Protein AF-A0A836TEF2-F1 (afdb_monomer_lite)

Foldseek 3Di:
DAQLVLLVCLVVLHWDADPAQDVVVVSPGGQWTWDDDPQWIFIDGVNHTQWIAGNVQRKIKGFLQPPLDPVSQVSVQSNVCVQDVQWGWDWDQDPVVRDIFIWIQRNPVRWIKGFRMFMAGSVRDTPDGRIDIDDPPPDPDVPDWDDPPQWIWGQGPVAIWIAGPNWIKGFDDDPPDPPPVVPCVVPPPPPPGIDTPDD

Sequence (199 aa):
MRWYEVVNKFVEGKPAKGGGKCKYHYYSHYRDVVEIHENTVSYLFHEYTIAKYNKADKTLYISHCGYPTQTTRYRLDAIINQFFKDYRISRVYDNIRWKWLMVLEDNKNKKHYAFNWVKFDEHGKIIDGELFELIWIKYLGHGKNTDFGDYKVIKTQEGTFVIKNGKIYKVLCKKHYSTGIYYLAKEIKDSNIIKEINN

Secondary structure (DSSP, 8-state):
--HHHHHHHHHHT--EEEEEE-GGGTT-SEEEEEEEETTEEEEEETTEEEEEEETTTTEEEEE-TT---HHHHHHHHHHHHHH-TTEEEEEEEETTTTEEEEEEEETTTTEEEEEEEEEE-TTS-EEEEEEEE----TT--S---EE-SS-EEEEETTEEEEEETTEEEEE------TTTHHHHTT-TT-TTTEEE---

pLDDT: mean 78.6, std 21.21, range [31.14, 98.62]

Radius of gyration: 21.96 Å; chains: 1; bounding box: 63×37×36 Å

Structure (mmCIF, N/CA/C/O backbone):
data_AF-A0A836TEF2-F1
#
_entry.id   AF-A0A836TEF2-F1
#
loop_
_atom_site.group_PDB
_atom_site.id
_atom_site.type_symbol
_atom_site.label_atom_id
_atom_site.label_alt_id
_atom_site.label_comp_id
_atom_site.label_asym_id
_atom_site.label_entity_id
_atom_site.label_seq_id
_atom_site.pdbx_PDB_ins_code
_atom_site.Cartn_x
_atom_site.Cartn_y
_atom_site.Cartn_z
_atom_site.occupancy
_atom_site.B_iso_or_equiv
_atom_site.auth_seq_id
_atom_site.auth_comp_id
_atom_site.auth_asym_id
_atom_site.auth_atom_id
_atom_site.pdbx_PDB_model_num
ATOM 1 N N . MET A 1 1 ? -22.038 -0.235 -8.028 1.00 90.31 1 MET A N 1
ATOM 2 C CA . MET A 1 1 ? -21.114 0.515 -7.156 1.00 90.31 1 MET A CA 1
ATOM 3 C C . MET A 1 1 ? -19.840 0.855 -7.925 1.00 90.31 1 MET A C 1
ATOM 5 O O . MET A 1 1 ? -19.292 -0.006 -8.619 1.00 90.31 1 MET A O 1
ATOM 9 N N . ARG A 1 2 ? -19.401 2.111 -7.864 1.00 94.75 2 ARG A N 1
ATOM 10 C CA . ARG A 1 2 ? -18.110 2.585 -8.379 1.00 94.75 2 ARG A CA 1
ATOM 11 C C . ARG A 1 2 ? -16.986 2.082 -7.466 1.00 94.75 2 ARG A C 1
ATOM 13 O O . ARG A 1 2 ? -17.207 1.813 -6.293 1.00 94.75 2 ARG A O 1
ATOM 20 N N . TRP A 1 3 ? -15.776 1.934 -7.999 1.00 93.75 3 TRP A N 1
ATOM 21 C CA . TRP A 1 3 ? -14.675 1.283 -7.272 1.00 93.75 3 TRP A CA 1
ATOM 22 C C . TRP A 1 3 ? -14.278 2.007 -5.971 1.00 93.75 3 TRP A C 1
ATOM 24 O O . TRP A 1 3 ? -13.921 1.355 -4.997 1.00 93.75 3 TRP A O 1
ATOM 34 N N . TYR A 1 4 ? -14.384 3.339 -5.920 1.00 94.50 4 TYR A N 1
ATOM 35 C CA . TYR A 1 4 ? -14.052 4.115 -4.719 1.00 94.50 4 TYR A CA 1
ATOM 36 C C . TYR A 1 4 ? -15.084 3.930 -3.594 1.00 94.50 4 TYR A C 1
ATOM 38 O O . TYR A 1 4 ? -14.741 3.985 -2.422 1.00 94.50 4 TYR A O 1
ATOM 46 N N . GLU A 1 5 ? -16.344 3.641 -3.926 1.00 96.94 5 GLU A N 1
ATOM 47 C CA . GLU A 1 5 ? -17.364 3.315 -2.923 1.00 96.94 5 GLU A CA 1
ATOM 48 C C . GLU A 1 5 ? -17.081 1.937 -2.298 1.00 96.94 5 GLU A C 1
ATOM 50 O O . GLU A 1 5 ? -17.333 1.729 -1.114 1.00 96.94 5 GLU A O 1
ATOM 55 N N . VAL A 1 6 ? -16.494 1.010 -3.069 1.00 97.19 6 VAL A N 1
ATOM 56 C CA . VAL A 1 6 ? -16.025 -0.291 -2.560 1.00 97.19 6 VAL A CA 1
ATOM 57 C C . VAL A 1 6 ? -14.874 -0.100 -1.565 1.00 97.19 6 VAL A C 1
ATOM 59 O O . VAL A 1 6 ? -14.822 -0.803 -0.561 1.00 97.19 6 VAL A O 1
ATOM 62 N N . VAL A 1 7 ? -13.990 0.882 -1.790 1.00 97.25 7 VAL A N 1
ATOM 63 C CA . VAL A 1 7 ? -12.929 1.244 -0.826 1.00 97.25 7 VAL A CA 1
ATOM 64 C C . VAL A 1 7 ? -13.535 1.713 0.498 1.00 97.25 7 VAL A C 1
ATOM 66 O O . VAL A 1 7 ? -13.113 1.246 1.550 1.00 97.25 7 VAL A O 1
ATOM 69 N N . ASN A 1 8 ? -14.583 2.541 0.471 1.00 97.19 8 ASN A N 1
ATOM 70 C CA . ASN A 1 8 ? -15.274 2.941 1.703 1.00 97.19 8 ASN A CA 1
ATOM 71 C C . ASN A 1 8 ? -15.855 1.724 2.440 1.00 97.19 8 ASN A C 1
ATOM 73 O O . ASN A 1 8 ? -15.738 1.620 3.658 1.00 97.19 8 ASN A O 1
ATOM 77 N N . LYS A 1 9 ? -16.426 0.757 1.708 1.00 97.88 9 LYS A N 1
ATOM 78 C CA . LYS A 1 9 ? -16.953 -0.480 2.305 1.00 97.88 9 LYS A CA 1
ATOM 79 C C . LYS A 1 9 ? -15.870 -1.371 2.907 1.00 97.88 9 LYS A C 1
ATOM 81 O O . LYS A 1 9 ? -16.124 -1.989 3.936 1.00 97.88 9 LYS A O 1
ATOM 86 N N . PHE A 1 10 ? -14.668 -1.383 2.335 1.00 98.19 10 PHE A N 1
ATOM 87 C CA . PHE A 1 10 ? -13.505 -2.035 2.938 1.00 98.19 10 PHE A CA 1
ATOM 88 C C . PHE A 1 10 ? -13.158 -1.428 4.301 1.00 98.19 10 PHE A C 1
ATOM 90 O O . PHE A 1 10 ? -13.011 -2.165 5.271 1.00 98.19 10 PHE A O 1
ATOM 97 N N . VAL A 1 11 ? -13.123 -0.097 4.406 1.00 95.31 11 VAL A N 1
ATOM 98 C CA . VAL A 1 11 ? -12.845 0.602 5.675 1.00 95.31 11 VAL A CA 1
ATOM 99 C C . VAL A 1 11 ? -13.958 0.374 6.699 1.00 95.31 11 VAL A C 1
ATOM 101 O O . VAL A 1 11 ? -13.688 0.082 7.858 1.00 95.31 11 VAL A O 1
ATOM 104 N N . GLU A 1 12 ? -15.222 0.430 6.267 1.00 95.94 12 GLU A N 1
ATOM 105 C CA . GLU A 1 12 ? -16.379 0.094 7.111 1.00 95.94 12 GLU A CA 1
ATOM 106 C C . GLU A 1 12 ? -16.394 -1.389 7.533 1.00 95.94 12 GLU A C 1
ATOM 108 O O . GLU A 1 12 ? -17.167 -1.777 8.411 1.00 95.94 12 GLU A O 1
ATOM 113 N N . GLY A 1 13 ? -15.590 -2.238 6.885 1.00 96.69 13 GLY A N 1
ATOM 114 C CA . GLY A 1 13 ? -15.617 -3.681 7.056 1.00 96.69 13 GLY A CA 1
ATOM 115 C C . GLY A 1 13 ? -16.977 -4.275 6.713 1.00 96.69 13 GLY A C 1
ATOM 116 O O . GLY A 1 13 ? -17.527 -5.018 7.525 1.00 96.69 13 GLY A O 1
ATOM 117 N N . LYS A 1 14 ? -17.517 -3.921 5.538 1.00 97.25 14 LYS A N 1
ATOM 118 C CA . LYS A 1 14 ? -18.775 -4.433 4.974 1.00 97.25 14 LYS A CA 1
ATOM 119 C C . LYS A 1 14 ? -18.536 -5.094 3.614 1.00 97.25 14 LYS A C 1
ATOM 121 O O . LYS A 1 14 ? -17.749 -4.573 2.824 1.00 97.25 14 LYS A O 1
ATOM 126 N N . PRO A 1 15 ? -19.244 -6.193 3.299 1.00 97.44 15 PRO A N 1
ATOM 127 C CA . PRO A 1 15 ? -19.098 -6.850 2.010 1.00 97.44 15 PRO A CA 1
ATOM 128 C C . PRO A 1 15 ? -19.589 -5.931 0.889 1.00 97.44 15 PRO A C 1
ATOM 130 O O . PRO A 1 15 ? -20.585 -5.216 1.036 1.00 97.44 15 PRO A O 1
ATOM 133 N N . ALA A 1 16 ? -18.893 -5.942 -0.244 1.00 97.81 16 ALA A N 1
ATOM 134 C CA . ALA A 1 16 ? -19.224 -5.091 -1.381 1.00 97.81 16 ALA A CA 1
ATOM 135 C C . ALA A 1 16 ? -18.710 -5.675 -2.698 1.00 97.81 16 ALA A C 1
ATOM 137 O O . ALA A 1 16 ? -17.733 -6.416 -2.728 1.00 97.81 16 ALA A O 1
ATOM 138 N N . LYS A 1 17 ? -19.366 -5.310 -3.803 1.00 97.31 17 LYS A N 1
ATOM 139 C CA . LYS A 1 17 ? -18.945 -5.635 -5.172 1.00 97.31 17 LYS A CA 1
ATOM 140 C C . LYS A 1 17 ? -19.099 -4.395 -6.048 1.00 97.31 17 LYS A C 1
ATOM 142 O O . LYS A 1 17 ? -20.128 -3.717 -5.998 1.00 97.31 17 LYS A O 1
ATOM 147 N N . GLY A 1 18 ? -18.100 -4.085 -6.866 1.00 94.44 18 GLY A N 1
ATOM 148 C CA . GLY A 1 18 ? -18.101 -2.887 -7.701 1.00 94.44 18 GLY A CA 1
ATOM 149 C C . GLY A 1 18 ? -17.064 -2.908 -8.816 1.00 94.44 18 GLY A C 1
ATOM 150 O O . GLY A 1 18 ? -16.601 -3.964 -9.240 1.00 94.44 18 GLY A O 1
ATOM 151 N N . GLY A 1 19 ? -16.805 -1.729 -9.390 1.00 88.06 19 GLY A N 1
ATOM 152 C CA . GLY A 1 19 ? -15.901 -1.582 -10.542 1.00 88.06 19 GLY A CA 1
ATOM 153 C C . GLY A 1 19 ? -16.453 -2.124 -11.866 1.00 88.06 19 GLY A C 1
ATOM 154 O O . GLY A 1 19 ? -15.772 -2.085 -12.891 1.00 88.06 19 GLY A O 1
ATOM 155 N N . GLY A 1 20 ? -17.701 -2.604 -11.847 1.00 91.12 20 GLY A N 1
ATOM 156 C CA . GLY A 1 20 ? -18.326 -3.343 -12.938 1.00 91.12 20 GLY A CA 1
ATOM 157 C C . GLY A 1 20 ? -17.815 -4.782 -13.035 1.00 91.12 20 GLY A C 1
ATOM 158 O O . GLY A 1 20 ? -16.810 -5.156 -12.432 1.00 91.12 20 GLY A O 1
ATOM 159 N N . LYS A 1 21 ? -18.510 -5.602 -13.822 1.00 91.25 21 LYS A N 1
ATOM 160 C CA . LYS A 1 21 ? -18.021 -6.936 -14.178 1.00 91.25 21 LYS A CA 1
ATOM 161 C C . LYS A 1 21 ? -16.819 -6.831 -15.125 1.00 91.25 21 LYS A C 1
ATOM 163 O O . LYS A 1 21 ? -16.724 -5.899 -15.938 1.00 91.25 21 LYS A O 1
ATOM 168 N N . CYS A 1 22 ? -15.863 -7.745 -14.992 1.00 88.81 22 CYS A N 1
ATOM 169 C CA . CYS A 1 22 ? -14.684 -7.773 -15.848 1.00 88.81 22 CYS A CA 1
ATOM 170 C C . CYS A 1 22 ? -15.062 -8.228 -17.262 1.00 88.81 22 CYS A C 1
ATOM 172 O O . CYS A 1 22 ? -15.471 -9.366 -17.458 1.00 88.81 22 CYS A O 1
ATOM 174 N N . LYS A 1 23 ? -14.879 -7.355 -18.260 1.00 86.44 23 LYS A N 1
ATOM 175 C CA . LYS A 1 23 ? -15.141 -7.701 -19.666 1.00 86.44 23 LYS A CA 1
ATOM 176 C C . LYS A 1 23 ? -14.141 -8.732 -20.205 1.00 86.44 23 LYS A C 1
ATOM 178 O O . LYS A 1 23 ? -14.518 -9.587 -20.989 1.00 86.44 23 LYS A O 1
ATOM 183 N N . TYR A 1 24 ? -12.889 -8.664 -19.749 1.00 86.12 24 TYR A N 1
ATOM 184 C CA . TYR A 1 24 ? -11.799 -9.529 -20.211 1.00 86.12 24 TYR A CA 1
ATOM 185 C C . TYR A 1 24 ? -11.905 -10.977 -19.720 1.00 86.12 24 TYR A C 1
ATOM 187 O O . TYR A 1 24 ? -11.277 -11.857 -20.291 1.00 86.12 24 TYR A O 1
ATOM 195 N N . HIS A 1 25 ? -12.724 -11.233 -18.698 1.00 84.38 25 HIS A N 1
ATOM 196 C CA . HIS A 1 25 ? -12.962 -12.570 -18.153 1.00 84.38 25 HIS A CA 1
ATOM 197 C C . HIS A 1 25 ? -14.422 -12.987 -18.349 1.00 84.38 25 HIS A C 1
ATOM 199 O O . HIS A 1 25 ? -15.051 -13.516 -17.441 1.00 84.38 25 HIS A O 1
ATOM 205 N N . TYR A 1 26 ? -15.002 -12.671 -19.512 1.00 88.69 26 TYR A N 1
ATOM 206 C CA . TYR A 1 26 ? -16.372 -13.062 -19.874 1.00 88.69 26 TYR A CA 1
ATOM 207 C C . TYR A 1 26 ? -17.429 -12.695 -18.822 1.00 88.69 26 TYR A C 1
ATOM 209 O O . TYR A 1 26 ? -18.415 -13.403 -18.637 1.00 88.69 26 TYR A O 1
ATOM 217 N N . TYR A 1 27 ? -17.236 -11.576 -18.117 1.00 88.44 27 TYR A N 1
ATOM 218 C CA . TYR A 1 27 ? -18.141 -11.109 -17.067 1.00 88.44 27 TYR A CA 1
ATOM 219 C C . TYR A 1 27 ? -18.319 -12.099 -15.894 1.00 88.44 27 TYR A C 1
ATOM 221 O O . TYR A 1 27 ? -19.318 -12.005 -15.170 1.00 88.44 27 TYR A O 1
ATOM 229 N N . SER A 1 28 ? -17.352 -13.001 -15.675 1.00 90.00 28 SER A N 1
ATOM 230 C CA . SER A 1 28 ? -17.384 -14.021 -14.616 1.00 90.00 28 SER A CA 1
ATOM 231 C C . SER A 1 28 ? -17.330 -13.421 -13.209 1.00 90.00 28 SER A C 1
ATOM 233 O O . SER A 1 28 ? -18.035 -13.882 -12.316 1.00 90.00 28 SER A O 1
ATOM 235 N N . HIS A 1 29 ? -16.573 -12.335 -13.027 1.00 89.06 29 HIS A N 1
ATOM 236 C CA . HIS A 1 29 ? -16.383 -11.691 -11.727 1.00 89.06 29 HIS A CA 1
ATOM 237 C C . HIS A 1 29 ? -16.522 -10.166 -11.764 1.00 89.06 29 HIS A C 1
ATOM 239 O O . HIS A 1 29 ? -16.426 -9.512 -12.810 1.00 89.06 29 HIS A O 1
ATOM 245 N N . TYR A 1 30 ? -16.731 -9.583 -10.582 1.00 93.62 30 TYR A N 1
ATOM 246 C CA . TYR A 1 30 ? -16.602 -8.143 -10.356 1.00 93.62 30 TYR A CA 1
ATOM 247 C C . TYR A 1 30 ? -15.130 -7.763 -10.231 1.00 93.62 30 TYR A C 1
ATOM 249 O O . TYR A 1 30 ? -14.335 -8.532 -9.702 1.00 93.62 30 TYR A O 1
ATOM 257 N N . ARG A 1 31 ? -14.759 -6.578 -10.725 1.00 94.62 31 ARG A N 1
ATOM 258 C CA . ARG A 1 31 ? -13.360 -6.129 -10.659 1.00 94.62 31 ARG A CA 1
ATOM 259 C C . ARG A 1 31 ? -12.919 -5.834 -9.240 1.00 94.62 31 ARG A C 1
ATOM 261 O O . ARG A 1 31 ? -11.781 -6.120 -8.921 1.00 94.62 31 ARG A O 1
ATOM 268 N N . ASP A 1 32 ? -13.794 -5.249 -8.432 1.00 97.44 32 ASP A N 1
ATOM 269 C CA . ASP A 1 32 ? -13.486 -4.841 -7.066 1.00 97.44 32 ASP A CA 1
ATOM 270 C C . ASP A 1 32 ? -14.469 -5.550 -6.117 1.00 97.44 32 ASP A C 1
ATOM 272 O O . ASP A 1 32 ? -15.690 -5.450 -6.303 1.00 97.44 32 ASP A O 1
ATOM 276 N N . VAL A 1 33 ? -13.958 -6.281 -5.126 1.00 98.06 33 VAL A N 1
ATOM 277 C CA . VAL A 1 33 ? -14.755 -7.062 -4.163 1.00 98.06 33 VAL A CA 1
ATOM 278 C C . VAL A 1 33 ? -14.207 -6.865 -2.751 1.00 98.06 33 VAL A C 1
ATOM 280 O O . VAL A 1 33 ? -12.997 -6.815 -2.557 1.00 98.06 33 VAL A O 1
ATOM 283 N N . VAL A 1 34 ? -15.098 -6.761 -1.764 1.00 98.44 34 VAL A N 1
ATOM 284 C CA . VAL A 1 34 ? -14.755 -6.823 -0.339 1.00 98.44 34 VAL A CA 1
ATOM 285 C C . VAL A 1 34 ? -15.349 -8.082 0.264 1.00 98.44 34 VAL A C 1
ATOM 287 O O . VAL A 1 34 ? -16.566 -8.280 0.207 1.00 98.44 34 VAL A O 1
ATOM 290 N N . GLU A 1 35 ? -14.486 -8.890 0.866 1.00 98.06 35 GLU A N 1
ATOM 291 C CA . GLU A 1 35 ? -14.827 -10.122 1.577 1.00 98.06 35 GLU A CA 1
ATOM 292 C C . GLU A 1 35 ? -14.443 -9.991 3.049 1.00 98.06 35 GLU A C 1
ATOM 294 O O . GLU A 1 35 ? -13.509 -9.266 3.400 1.00 98.06 35 GLU A O 1
ATOM 299 N N . ILE A 1 36 ? -15.184 -10.669 3.921 1.00 97.88 36 ILE A N 1
ATOM 300 C CA . ILE A 1 36 ? -14.959 -10.632 5.365 1.00 97.88 36 ILE A CA 1
ATOM 301 C C . ILE A 1 36 ? -14.895 -12.063 5.865 1.00 97.88 36 ILE A C 1
ATOM 303 O O . ILE A 1 36 ? -15.839 -12.830 5.682 1.00 97.88 36 ILE A O 1
ATOM 307 N N . HIS A 1 37 ? -13.795 -12.383 6.532 1.00 96.06 37 HIS A N 1
ATOM 308 C CA . HIS A 1 37 ? -13.584 -13.650 7.210 1.00 96.06 37 HIS A CA 1
ATOM 309 C C . HIS A 1 37 ? -13.168 -13.344 8.641 1.00 96.06 37 HIS A C 1
ATOM 311 O O . HIS A 1 37 ? -12.051 -12.880 8.877 1.00 96.06 37 HIS A O 1
ATOM 317 N N . GLU A 1 38 ? -14.089 -13.562 9.580 1.00 94.62 38 GLU A N 1
ATOM 318 C CA . GLU A 1 38 ? -13.893 -13.263 11.001 1.00 94.62 38 GLU A CA 1
ATOM 319 C C . GLU A 1 38 ? -13.423 -11.809 11.212 1.00 94.62 38 GLU A C 1
ATOM 321 O O . GLU A 1 38 ? -14.148 -10.859 10.909 1.00 94.62 38 GLU A O 1
ATOM 326 N N . ASN A 1 39 ? -12.188 -11.629 11.688 1.00 95.38 39 ASN A N 1
ATOM 327 C CA . ASN A 1 39 ? -11.577 -10.331 11.949 1.00 95.38 39 ASN A CA 1
ATOM 328 C C . ASN A 1 39 ? -10.887 -9.720 10.724 1.00 95.38 39 ASN A C 1
ATOM 330 O O . ASN A 1 39 ? -10.436 -8.581 10.795 1.00 95.38 39 ASN A O 1
ATOM 334 N N . THR A 1 40 ? -10.799 -10.434 9.603 1.00 98.06 40 THR A N 1
ATOM 335 C CA . THR A 1 40 ? -10.081 -9.976 8.410 1.00 98.06 40 THR A CA 1
ATOM 336 C C . THR A 1 40 ? -11.047 -9.473 7.348 1.00 98.06 40 THR A C 1
ATOM 338 O O . THR A 1 40 ? -11.890 -10.214 6.847 1.00 98.06 40 THR A O 1
ATOM 341 N N . VAL A 1 41 ? -10.877 -8.216 6.947 1.00 98.56 41 VAL A N 1
ATOM 342 C CA . VAL A 1 41 ? -11.523 -7.629 5.770 1.00 98.56 41 VAL A CA 1
ATOM 343 C C . VAL A 1 41 ? -10.521 -7.658 4.624 1.00 98.56 41 VAL A C 1
ATOM 345 O O . VAL A 1 41 ? -9.414 -7.149 4.771 1.00 98.56 41 VAL A O 1
ATOM 348 N N . SER A 1 42 ? -10.886 -8.238 3.486 1.00 98.62 42 SER A N 1
ATOM 349 C CA . SER A 1 42 ? -10.025 -8.330 2.301 1.00 98.62 42 SER A CA 1
ATOM 350 C C . SER A 1 42 ? -10.603 -7.510 1.154 1.00 98.62 42 SER A C 1
ATOM 352 O O . SER A 1 42 ? -11.795 -7.600 0.876 1.00 98.62 42 SER A O 1
ATOM 354 N N . TYR A 1 43 ? -9.761 -6.733 0.473 1.00 98.50 43 TYR A N 1
ATOM 355 C CA . TYR A 1 43 ? -10.086 -6.079 -0.795 1.00 98.50 43 TYR A CA 1
ATOM 356 C C . TYR A 1 43 ? -9.441 -6.856 -1.939 1.00 98.50 43 TYR A C 1
ATOM 358 O O . TYR A 1 43 ? -8.211 -6.919 -2.044 1.00 98.50 43 TYR A O 1
ATOM 366 N N . LEU A 1 44 ? -10.269 -7.410 -2.817 1.00 97.81 44 LEU A N 1
ATOM 367 C CA . LEU A 1 44 ? -9.844 -8.154 -3.991 1.00 97.81 44 LEU A CA 1
ATOM 368 C C . LEU A 1 44 ? -10.014 -7.284 -5.238 1.00 97.81 44 LEU A C 1
ATOM 370 O O . LEU A 1 44 ? -11.092 -6.740 -5.491 1.00 97.81 44 LEU A O 1
ATOM 374 N N . PHE A 1 45 ? -8.953 -7.182 -6.036 1.00 96.19 45 PHE A N 1
ATOM 375 C CA . PHE A 1 45 ? -8.970 -6.598 -7.369 1.00 96.19 45 PHE A CA 1
ATOM 376 C C . PHE A 1 45 ? -8.721 -7.699 -8.404 1.00 96.19 45 PHE A C 1
ATOM 378 O O . PHE A 1 45 ? -7.656 -8.307 -8.414 1.00 96.19 45 PHE A O 1
ATOM 385 N N . HIS A 1 46 ? -9.706 -7.966 -9.263 1.00 93.75 46 HIS A N 1
ATOM 386 C CA 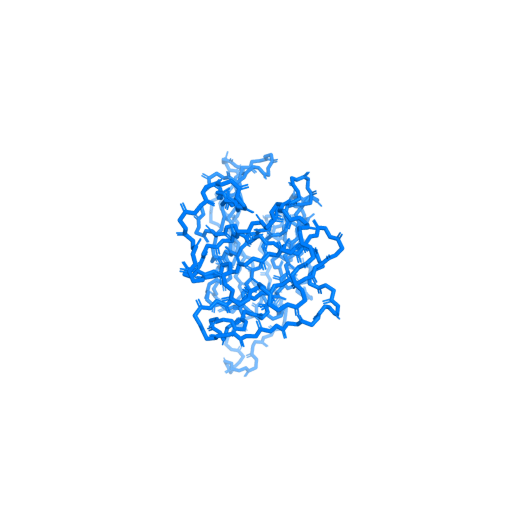. HIS A 1 46 ? -9.717 -9.121 -10.172 1.00 93.75 46 HIS A CA 1
ATOM 387 C C . HIS A 1 46 ? -9.435 -10.442 -9.449 1.00 93.75 46 HIS A C 1
ATOM 389 O O . HIS A 1 46 ? -8.577 -11.202 -9.873 1.00 93.75 46 HIS A O 1
ATOM 395 N N . GLU A 1 47 ? -10.134 -10.684 -8.336 1.00 93.38 47 GLU A N 1
ATOM 396 C CA . GLU A 1 47 ? -9.983 -11.897 -7.509 1.00 93.38 47 GLU A CA 1
ATOM 397 C C . GLU A 1 47 ? -8.615 -12.017 -6.797 1.00 93.38 47 GLU A C 1
ATOM 399 O O . GLU A 1 47 ? -8.414 -12.936 -6.009 1.00 93.38 47 GLU A O 1
ATOM 404 N N . TYR A 1 48 ? -7.703 -11.052 -6.974 1.00 95.38 48 TYR A N 1
ATOM 405 C CA . TYR A 1 48 ? -6.433 -10.980 -6.248 1.00 95.38 48 TYR A CA 1
ATOM 406 C C . TYR A 1 48 ? -6.523 -10.036 -5.053 1.00 95.38 48 TYR A C 1
ATOM 408 O O . TYR A 1 48 ? -6.897 -8.871 -5.192 1.00 95.38 48 TYR A O 1
ATOM 416 N N . THR A 1 49 ? -6.124 -10.504 -3.874 1.00 97.38 49 THR A N 1
ATOM 417 C CA . THR A 1 49 ? -6.164 -9.692 -2.655 1.00 97.38 49 THR A CA 1
ATOM 418 C C . THR A 1 49 ? -5.058 -8.644 -2.627 1.00 97.38 49 THR A C 1
ATOM 420 O O . THR A 1 49 ? -3.907 -8.957 -2.329 1.00 97.38 49 THR A O 1
ATOM 423 N N . ILE A 1 50 ? -5.424 -7.385 -2.861 1.00 98.12 50 ILE A N 1
ATOM 424 C CA . ILE A 1 50 ? -4.487 -6.252 -2.860 1.00 98.12 50 ILE A CA 1
ATOM 425 C C . ILE A 1 50 ? -4.433 -5.517 -1.518 1.00 98.12 50 ILE A C 1
ATOM 427 O O . ILE A 1 50 ? -3.503 -4.751 -1.280 1.00 98.12 50 ILE A O 1
ATOM 431 N N . ALA A 1 51 ? -5.407 -5.739 -0.631 1.00 98.50 51 ALA A N 1
ATOM 432 C CA . ALA A 1 51 ? -5.355 -5.241 0.738 1.00 98.50 51 ALA A CA 1
ATOM 433 C C . ALA A 1 51 ? -6.061 -6.184 1.716 1.00 98.50 51 ALA A C 1
ATOM 435 O O . ALA A 1 51 ? -7.078 -6.790 1.375 1.00 98.50 51 ALA A O 1
ATOM 436 N N . LYS A 1 52 ? -5.540 -6.279 2.940 1.00 98.50 52 LYS A N 1
ATOM 437 C CA . LYS A 1 52 ? -6.187 -6.964 4.067 1.00 98.50 52 LYS A CA 1
ATOM 438 C C . LYS A 1 52 ? -6.089 -6.092 5.306 1.00 98.50 52 LYS A C 1
ATOM 440 O O . LYS A 1 52 ? -5.000 -5.634 5.632 1.00 98.50 52 LYS A O 1
ATOM 445 N N . TYR A 1 53 ? -7.200 -5.895 5.998 1.00 98.50 53 TYR A N 1
ATOM 446 C CA . TYR A 1 53 ? -7.228 -5.239 7.297 1.00 98.50 53 TYR A CA 1
ATOM 447 C C . TYR A 1 53 ? -7.700 -6.234 8.352 1.00 98.50 53 TYR A C 1
ATOM 449 O O . TYR A 1 53 ? -8.817 -6.748 8.262 1.00 98.50 53 TYR A O 1
ATOM 457 N N . ASN A 1 54 ? -6.845 -6.522 9.328 1.00 98.12 54 ASN A N 1
ATOM 458 C CA . ASN A 1 54 ? -7.205 -7.348 10.470 1.00 98.12 54 ASN A CA 1
ATOM 459 C C . ASN A 1 54 ? -7.670 -6.433 11.608 1.00 98.12 54 ASN A C 1
ATOM 461 O O . ASN A 1 54 ? -6.917 -5.611 12.115 1.00 98.12 54 ASN A O 1
ATOM 465 N N . LYS A 1 55 ? -8.935 -6.571 12.001 1.00 95.75 55 LYS A N 1
ATOM 466 C CA . LYS A 1 55 ? -9.576 -5.754 13.036 1.00 95.75 55 LYS A CA 1
ATOM 467 C C . LYS A 1 55 ? -9.078 -6.074 14.447 1.00 95.75 55 LYS A C 1
ATOM 469 O O . LYS A 1 55 ? -9.171 -5.208 15.309 1.00 95.75 55 LYS A O 1
ATOM 474 N N . ALA A 1 56 ? -8.581 -7.289 14.691 1.00 95.88 56 ALA A N 1
ATOM 475 C CA . ALA A 1 56 ? -8.148 -7.725 16.018 1.00 95.88 56 ALA A CA 1
ATOM 476 C C . ALA A 1 56 ? -6.791 -7.124 16.402 1.00 95.88 56 ALA A C 1
ATOM 478 O O . ALA A 1 56 ? -6.649 -6.585 17.494 1.00 95.88 56 ALA A O 1
ATOM 479 N N . ASP A 1 57 ? -5.816 -7.181 15.491 1.00 96.00 57 ASP A N 1
ATOM 480 C CA . ASP A 1 57 ? -4.478 -6.604 15.691 1.00 96.00 57 ASP A CA 1
ATOM 481 C C . ASP A 1 57 ? -4.319 -5.210 15.053 1.00 96.00 57 ASP A C 1
ATOM 483 O O . ASP A 1 57 ? -3.265 -4.590 15.167 1.00 96.00 57 ASP A O 1
ATOM 487 N N . LYS A 1 58 ? -5.377 -4.720 14.389 1.00 97.44 58 LYS A N 1
ATOM 488 C CA . LYS A 1 58 ? -5.449 -3.434 13.682 1.00 97.44 58 LYS A CA 1
ATOM 489 C C . LYS A 1 58 ? -4.340 -3.234 12.649 1.00 97.44 58 LYS A C 1
ATOM 491 O O . LYS A 1 58 ? -3.925 -2.104 12.391 1.00 97.44 58 LYS A O 1
ATOM 496 N N . THR A 1 59 ? -3.882 -4.310 12.017 1.00 98.31 59 THR A N 1
ATOM 497 C CA . THR A 1 59 ? -2.843 -4.229 10.989 1.00 98.31 59 THR A CA 1
ATOM 498 C C . THR A 1 59 ? -3.422 -4.129 9.582 1.00 98.31 59 THR A C 1
ATOM 500 O O . THR A 1 59 ? -4.412 -4.784 9.241 1.00 98.31 59 THR A O 1
ATOM 503 N N . LEU A 1 60 ? -2.778 -3.318 8.737 1.00 98.56 60 LEU A N 1
ATOM 504 C CA . LEU A 1 60 ? -3.107 -3.181 7.317 1.00 98.56 60 LEU A CA 1
ATOM 505 C C . LEU A 1 60 ? -1.990 -3.784 6.469 1.00 98.56 60 LEU A C 1
ATOM 507 O O . LEU A 1 60 ? -0.854 -3.330 6.506 1.00 98.56 60 LEU A O 1
ATOM 511 N N . TYR A 1 61 ? -2.330 -4.765 5.648 1.00 98.38 61 TYR A N 1
ATOM 512 C CA . TYR A 1 61 ? -1.482 -5.287 4.586 1.00 98.38 61 TYR A CA 1
ATOM 513 C C . TYR A 1 61 ? -1.929 -4.709 3.246 1.00 98.38 61 TYR A C 1
ATOM 515 O O . TYR A 1 61 ? -3.127 -4.704 2.954 1.00 98.38 61 TYR A O 1
ATOM 523 N N . ILE A 1 62 ? -0.981 -4.297 2.406 1.00 98.31 62 ILE A N 1
ATOM 524 C CA . ILE A 1 62 ? -1.228 -3.961 1.000 1.00 98.31 62 ILE A CA 1
ATOM 525 C C . ILE A 1 62 ? -0.229 -4.669 0.084 1.00 98.31 62 ILE A C 1
ATOM 527 O O . ILE A 1 62 ? 0.934 -4.854 0.434 1.00 98.31 62 ILE A O 1
ATOM 531 N N . SER A 1 63 ? -0.667 -5.028 -1.119 1.00 97.62 63 SER A N 1
ATOM 532 C CA . SER A 1 63 ? 0.172 -5.596 -2.173 1.00 97.62 63 SER A CA 1
ATOM 533 C C . SER A 1 63 ? -0.364 -5.220 -3.544 1.00 97.62 63 SER A C 1
ATOM 535 O O . SER A 1 63 ? -1.568 -5.075 -3.734 1.00 97.62 63 SER A O 1
ATOM 537 N N . HIS A 1 64 ? 0.521 -5.096 -4.529 1.00 93.56 64 HIS A N 1
ATOM 538 C CA . HIS A 1 64 ? 0.093 -4.988 -5.922 1.00 93.56 64 HIS A CA 1
ATOM 539 C C . HIS A 1 64 ? 0.041 -6.346 -6.643 1.00 93.56 64 HIS A C 1
ATOM 541 O O . HIS A 1 64 ? -0.261 -6.364 -7.833 1.00 93.56 64 HIS A O 1
ATOM 547 N N . CYS A 1 65 ? 0.359 -7.462 -5.971 1.00 91.25 65 CYS A N 1
ATOM 548 C CA . CYS A 1 65 ? 0.283 -8.839 -6.490 1.00 91.25 65 CYS A CA 1
ATOM 549 C C . CYS A 1 65 ? 0.946 -9.042 -7.868 1.00 91.25 65 CYS A C 1
ATOM 551 O O . CYS A 1 65 ? 0.415 -9.746 -8.718 1.00 91.25 65 CYS A O 1
ATOM 553 N N . GLY A 1 66 ? 2.071 -8.370 -8.134 1.00 85.94 66 GLY A N 1
ATOM 554 C CA . GLY A 1 66 ? 2.736 -8.421 -9.447 1.00 85.94 66 GLY A CA 1
ATOM 555 C C . GLY A 1 66 ? 2.112 -7.540 -10.542 1.00 85.94 66 GLY A C 1
ATOM 556 O O . GLY A 1 66 ? 2.643 -7.483 -11.646 1.00 85.94 66 GLY A O 1
ATOM 557 N N . TYR A 1 67 ? 1.056 -6.780 -10.238 1.00 88.56 67 TYR A N 1
ATOM 558 C CA . TYR A 1 67 ? 0.369 -5.876 -11.165 1.00 88.56 67 TYR A CA 1
ATOM 559 C C . TYR A 1 67 ? 0.621 -4.392 -10.844 1.00 88.56 67 TYR A C 1
ATOM 561 O O . TYR A 1 67 ? -0.271 -3.715 -10.316 1.00 88.56 67 TYR A O 1
ATOM 569 N N . PRO A 1 68 ? 1.788 -3.817 -11.205 1.00 89.81 68 PRO A N 1
ATOM 570 C CA . PRO A 1 68 ? 2.068 -2.394 -11.039 1.00 89.81 68 PRO A CA 1
ATOM 571 C C . PRO A 1 68 ? 1.350 -1.553 -12.113 1.00 89.81 68 PRO A C 1
ATOM 573 O O . PRO A 1 68 ? 1.957 -0.826 -12.901 1.00 89.81 68 PRO A O 1
ATOM 576 N N . THR A 1 69 ? 0.027 -1.675 -12.195 1.00 93.69 69 THR A N 1
ATOM 577 C CA . THR A 1 69 ? -0.802 -0.940 -13.155 1.00 93.69 69 THR A CA 1
ATOM 578 C C . THR A 1 69 ? -1.284 0.376 -12.561 1.00 93.69 69 THR A C 1
ATOM 580 O O . THR A 1 69 ? -1.373 0.542 -11.343 1.00 93.69 69 THR A O 1
ATOM 583 N N . GLN A 1 70 ? -1.655 1.319 -13.429 1.00 94.25 70 GLN A N 1
ATOM 584 C CA . GLN A 1 70 ? -2.263 2.575 -12.996 1.00 94.25 70 GLN A CA 1
ATOM 585 C C . GLN A 1 70 ? -3.572 2.334 -12.216 1.00 94.25 70 GLN A C 1
ATOM 587 O O . GLN A 1 70 ? -3.854 3.033 -11.245 1.00 94.25 70 GLN A O 1
ATOM 592 N N . THR A 1 71 ? -4.345 1.315 -12.601 1.00 94.38 71 THR A N 1
ATOM 593 C CA . THR A 1 71 ? -5.600 0.943 -11.937 1.00 94.38 71 THR A CA 1
ATOM 594 C C . THR A 1 71 ? -5.350 0.412 -10.529 1.00 94.38 71 THR A C 1
ATOM 596 O O . THR A 1 71 ? -5.988 0.903 -9.599 1.00 94.38 71 THR A O 1
ATOM 599 N N . THR A 1 72 ? -4.389 -0.502 -10.350 1.00 95.94 72 THR A N 1
ATOM 600 C CA . THR A 1 72 ? -3.968 -0.999 -9.026 1.00 95.94 72 THR A CA 1
ATOM 601 C C . THR A 1 72 ? -3.486 0.150 -8.143 1.00 95.94 72 THR A C 1
ATOM 603 O O . THR A 1 72 ? -3.939 0.278 -7.008 1.00 95.94 72 THR A O 1
ATOM 606 N N . ARG A 1 73 ? -2.651 1.048 -8.694 1.00 96.75 73 ARG A N 1
ATOM 607 C CA . ARG A 1 73 ? -2.167 2.249 -7.998 1.00 96.75 73 ARG A CA 1
ATOM 608 C C . ARG A 1 73 ? -3.323 3.077 -7.438 1.00 96.75 73 ARG A C 1
ATOM 610 O O . ARG A 1 73 ? -3.298 3.403 -6.263 1.00 96.75 73 ARG A O 1
ATOM 617 N N . TYR A 1 74 ? -4.352 3.377 -8.241 1.00 96.06 74 TYR A N 1
ATOM 618 C CA . TYR A 1 74 ? -5.511 4.155 -7.775 1.00 96.06 74 TYR A CA 1
ATOM 619 C C . TYR A 1 74 ? -6.237 3.507 -6.585 1.00 96.06 74 TYR A C 1
ATOM 621 O O . TYR A 1 74 ? -6.652 4.233 -5.686 1.00 96.06 74 TYR A O 1
ATOM 629 N N . ARG A 1 75 ? -6.398 2.172 -6.562 1.00 97.12 75 ARG A N 1
ATOM 630 C CA . ARG A 1 75 ? -7.041 1.483 -5.426 1.00 97.12 75 ARG A CA 1
ATOM 631 C C . ARG A 1 75 ? -6.168 1.543 -4.184 1.00 97.12 75 ARG A C 1
ATOM 633 O O . ARG A 1 75 ? -6.658 1.935 -3.135 1.00 97.12 75 ARG A O 1
ATOM 640 N N . LEU A 1 76 ? -4.895 1.168 -4.313 1.00 97.81 76 LEU A N 1
ATOM 641 C CA . LEU A 1 76 ? -3.962 1.139 -3.188 1.00 97.81 76 LEU A CA 1
ATOM 642 C C . LEU A 1 76 ? -3.775 2.529 -2.574 1.00 97.81 76 LEU A C 1
ATOM 644 O O . LEU A 1 76 ? -3.822 2.661 -1.359 1.00 97.81 76 LEU A O 1
ATOM 648 N N . ASP A 1 77 ? -3.640 3.558 -3.413 1.00 97.25 77 ASP A N 1
ATOM 649 C CA . ASP A 1 77 ? -3.552 4.960 -2.992 1.00 97.25 77 ASP A CA 1
ATOM 650 C C . ASP A 1 77 ? -4.826 5.402 -2.258 1.00 97.25 77 ASP A C 1
ATOM 652 O O . ASP A 1 77 ? -4.762 6.028 -1.207 1.00 97.25 77 ASP A O 1
ATOM 656 N N . ALA A 1 78 ? -6.006 5.037 -2.768 1.00 96.94 78 ALA A N 1
ATOM 657 C CA . ALA A 1 78 ? -7.260 5.346 -2.088 1.00 96.94 78 ALA A CA 1
ATOM 658 C C . ALA A 1 78 ? -7.377 4.618 -0.744 1.00 96.94 78 ALA A C 1
ATOM 660 O O . ALA A 1 78 ? -7.776 5.246 0.227 1.00 96.94 78 ALA A O 1
ATOM 661 N N . ILE A 1 79 ? -7.019 3.331 -0.681 1.00 97.62 79 ILE A N 1
ATOM 662 C CA . ILE A 1 79 ? -7.064 2.523 0.543 1.00 97.62 79 ILE A CA 1
ATOM 663 C C . ILE A 1 79 ? -6.102 3.090 1.583 1.00 97.62 79 ILE A C 1
ATOM 665 O O . ILE A 1 79 ? -6.541 3.386 2.688 1.00 97.62 79 ILE A O 1
ATOM 669 N N . ILE A 1 80 ? -4.823 3.287 1.246 1.00 96.69 80 ILE A N 1
ATOM 670 C CA . ILE A 1 80 ? -3.827 3.730 2.228 1.00 96.69 80 ILE A CA 1
ATOM 671 C C . ILE A 1 80 ? -4.200 5.086 2.831 1.00 96.69 80 ILE A C 1
ATOM 673 O O . ILE A 1 80 ? -4.117 5.243 4.042 1.00 96.69 80 ILE A O 1
ATOM 677 N N . ASN A 1 81 ? -4.734 6.011 2.024 1.00 94.94 81 ASN A N 1
ATOM 678 C CA . ASN A 1 81 ? -5.158 7.335 2.483 1.00 94.94 81 ASN A CA 1
ATOM 679 C C . ASN A 1 81 ? -6.357 7.308 3.449 1.00 94.94 81 ASN A C 1
ATOM 681 O O . ASN A 1 81 ? -6.590 8.296 4.145 1.00 94.94 81 ASN A O 1
ATOM 685 N N . GLN A 1 82 ? -7.122 6.210 3.512 1.00 96.00 82 GLN A N 1
ATOM 686 C CA . GLN A 1 82 ? -8.173 6.044 4.527 1.00 96.00 82 GLN A CA 1
ATOM 687 C C . GLN A 1 82 ? -7.600 5.706 5.907 1.00 96.00 82 GLN A C 1
ATOM 689 O O . GLN A 1 82 ? -8.228 6.022 6.913 1.00 96.00 82 GLN A O 1
ATOM 694 N N . PHE A 1 83 ? -6.422 5.079 5.958 1.00 96.00 83 PHE A N 1
ATOM 695 C CA . PHE A 1 83 ? -5.772 4.667 7.204 1.00 96.00 83 PHE A CA 1
ATOM 696 C C . PHE A 1 83 ? -4.690 5.662 7.629 1.00 96.00 83 PHE A C 1
ATOM 698 O O . PHE A 1 83 ? -4.620 6.042 8.795 1.00 96.00 83 PHE A O 1
ATOM 705 N N . PHE A 1 84 ? -3.870 6.125 6.684 1.00 95.56 84 PHE A N 1
ATOM 706 C CA . PHE A 1 84 ? -2.673 6.912 6.954 1.00 95.56 84 PHE A CA 1
ATOM 707 C C . PHE A 1 84 ? -2.529 8.045 5.931 1.00 95.56 84 PHE A C 1
ATOM 709 O O . PHE A 1 84 ? -2.293 7.808 4.750 1.00 95.56 84 PHE A O 1
ATOM 716 N N . LYS A 1 85 ? -2.630 9.297 6.393 1.00 91.94 85 LYS A N 1
ATOM 717 C CA . LYS A 1 85 ? -2.543 10.493 5.529 1.00 91.94 85 LYS A CA 1
ATOM 718 C C . LYS A 1 85 ? -1.121 10.837 5.080 1.00 91.94 85 LYS A C 1
ATOM 720 O O . LYS A 1 85 ? -0.945 11.580 4.120 1.00 91.94 85 LYS A O 1
ATOM 725 N N . ASP A 1 86 ? -0.118 10.310 5.777 1.00 92.44 86 ASP A N 1
ATOM 726 C CA . ASP A 1 86 ? 1.291 10.597 5.496 1.00 92.44 86 ASP A CA 1
ATOM 727 C C . ASP A 1 86 ? 1.855 9.749 4.350 1.00 92.44 86 ASP A C 1
ATOM 729 O O . ASP A 1 86 ? 2.983 9.989 3.919 1.00 92.44 86 ASP A O 1
ATOM 733 N N . TYR A 1 87 ? 1.080 8.796 3.825 1.00 95.12 87 TYR A N 1
ATOM 734 C CA . TYR A 1 87 ? 1.523 7.918 2.752 1.00 95.12 87 TYR A CA 1
ATOM 735 C C . TYR A 1 87 ? 0.789 8.163 1.442 1.00 95.12 87 TYR A C 1
ATOM 737 O O . TYR A 1 87 ? -0.397 8.479 1.410 1.00 95.12 87 TYR A O 1
ATOM 745 N N . ARG A 1 88 ? 1.496 7.939 0.336 1.00 95.75 88 ARG A N 1
ATOM 746 C CA . ARG A 1 88 ? 0.930 7.959 -1.015 1.00 95.75 88 ARG A CA 1
ATOM 747 C C . ARG A 1 88 ? 1.471 6.802 -1.836 1.00 95.75 88 ARG A C 1
ATOM 749 O O . ARG A 1 88 ? 2.617 6.398 -1.656 1.00 95.75 88 ARG A O 1
ATOM 756 N N . ILE A 1 89 ? 0.673 6.300 -2.775 1.00 95.44 89 ILE A N 1
ATOM 757 C CA . ILE A 1 89 ? 1.126 5.297 -3.740 1.00 95.44 89 ILE A CA 1
ATOM 758 C C . ILE A 1 89 ? 1.325 5.923 -5.122 1.00 95.44 89 ILE A C 1
ATOM 760 O O . ILE A 1 89 ? 0.382 6.371 -5.782 1.00 95.44 89 ILE A O 1
ATOM 764 N N . SER A 1 90 ? 2.557 5.873 -5.608 1.00 91.12 90 SER A N 1
ATOM 765 C CA . SER A 1 90 ? 2.958 6.313 -6.941 1.00 91.12 90 SER A CA 1
ATOM 766 C C . SER A 1 90 ? 3.361 5.144 -7.829 1.00 91.12 90 SER A C 1
ATOM 768 O O . SER A 1 90 ? 3.608 4.029 -7.375 1.00 91.12 90 SER A O 1
ATOM 770 N N . ARG A 1 91 ? 3.420 5.408 -9.135 1.00 89.94 91 ARG A N 1
ATOM 771 C CA . ARG A 1 91 ? 3.907 4.458 -10.132 1.00 89.94 91 ARG A CA 1
ATOM 772 C C . ARG A 1 91 ? 5.039 5.100 -10.921 1.00 89.94 91 ARG A C 1
ATOM 774 O O . ARG A 1 91 ? 4.849 6.176 -11.481 1.00 89.94 91 ARG A O 1
ATOM 781 N N . VAL A 1 92 ? 6.185 4.432 -10.983 1.00 82.88 92 VAL A N 1
ATOM 782 C CA . VAL A 1 92 ? 7.402 4.953 -11.624 1.00 82.88 92 VAL A CA 1
ATOM 783 C C . VAL A 1 92 ? 7.944 3.928 -12.605 1.00 82.88 92 VAL A C 1
ATOM 785 O O . VAL A 1 92 ? 7.896 2.731 -12.332 1.00 82.88 92 VAL A O 1
ATOM 788 N N . TYR A 1 93 ? 8.438 4.385 -13.754 1.00 76.69 93 TYR A N 1
ATOM 789 C CA . TYR A 1 93 ? 9.143 3.516 -14.688 1.00 76.69 93 TYR A CA 1
ATOM 790 C C . TYR A 1 93 ? 10.629 3.486 -14.335 1.00 76.69 93 TYR A C 1
ATOM 792 O O . TYR A 1 93 ? 11.301 4.519 -14.349 1.00 76.69 93 TYR A O 1
ATOM 800 N N . ASP A 1 94 ? 11.134 2.307 -13.996 1.00 72.25 94 ASP A N 1
ATOM 801 C CA . ASP A 1 94 ? 12.549 2.074 -13.751 1.00 72.25 94 ASP A CA 1
ATOM 802 C C . ASP A 1 94 ? 13.240 1.771 -15.082 1.00 72.25 94 ASP A C 1
ATOM 804 O O . ASP A 1 94 ? 13.124 0.667 -15.609 1.00 72.25 94 ASP A O 1
ATOM 808 N N . ASN A 1 95 ? 13.965 2.757 -15.617 1.00 63.44 95 ASN A N 1
ATOM 809 C CA . ASN A 1 95 ? 14.717 2.615 -16.867 1.00 63.44 95 ASN A CA 1
ATOM 810 C C . ASN A 1 95 ? 15.916 1.660 -16.753 1.00 63.44 95 ASN A C 1
ATOM 812 O O . ASN A 1 95 ? 16.413 1.201 -17.772 1.00 63.44 95 ASN A O 1
ATOM 816 N N . ILE A 1 96 ? 16.408 1.369 -15.543 1.00 60.62 96 ILE A N 1
AT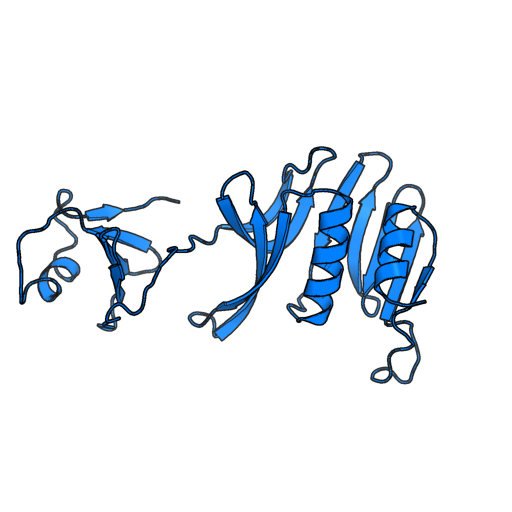OM 817 C CA . ILE A 1 96 ? 17.538 0.447 -15.352 1.00 60.62 96 ILE A CA 1
ATOM 818 C C . ILE A 1 96 ? 17.037 -0.989 -15.490 1.00 60.62 96 ILE A C 1
ATOM 820 O O . ILE A 1 96 ? 17.654 -1.815 -16.156 1.00 60.62 96 ILE A O 1
ATOM 824 N N . ARG A 1 97 ? 15.892 -1.284 -14.868 1.00 67.75 97 ARG A N 1
ATOM 825 C CA . ARG A 1 97 ? 15.273 -2.619 -14.881 1.00 67.75 97 ARG A CA 1
ATOM 826 C C . ARG A 1 97 ? 14.197 -2.782 -15.956 1.00 67.75 97 ARG A C 1
ATOM 828 O O . ARG A 1 97 ? 13.560 -3.830 -16.006 1.00 67.75 97 ARG A O 1
ATOM 835 N N . TRP A 1 98 ? 13.969 -1.744 -16.761 1.00 74.81 98 TRP A N 1
ATOM 836 C CA . TRP A 1 98 ? 12.967 -1.665 -17.827 1.00 74.81 98 TRP A CA 1
ATOM 837 C C . TRP A 1 98 ? 11.556 -2.102 -17.402 1.00 74.81 98 TRP A C 1
ATOM 839 O O . TRP A 1 98 ? 10.822 -2.726 -18.170 1.00 74.81 98 TRP A O 1
ATOM 849 N N . LYS A 1 99 ? 11.144 -1.770 -16.171 1.00 80.56 99 LYS A N 1
ATOM 850 C CA . LYS A 1 99 ? 9.850 -2.193 -15.607 1.00 80.56 99 LYS A CA 1
ATOM 851 C C . LYS A 1 99 ? 9.159 -1.097 -14.802 1.00 80.56 99 LYS A C 1
ATOM 853 O O . LYS A 1 99 ? 9.798 -0.206 -14.252 1.00 80.56 99 LYS A O 1
ATOM 858 N N . TRP A 1 100 ? 7.835 -1.190 -14.694 1.00 84.00 100 TRP A N 1
ATOM 859 C CA . TRP A 1 100 ? 7.057 -0.344 -13.787 1.00 84.00 100 TRP A CA 1
ATOM 860 C C . TRP A 1 100 ? 7.208 -0.817 -12.339 1.00 84.00 100 TRP A C 1
ATOM 862 O O . TRP A 1 100 ? 7.098 -2.008 -12.057 1.00 84.00 100 TRP A O 1
ATOM 872 N N . LEU A 1 101 ? 7.411 0.129 -11.427 1.00 86.06 101 LEU A N 1
ATOM 873 C CA . LEU A 1 101 ? 7.463 -0.074 -9.984 1.00 86.06 101 LEU A CA 1
ATOM 874 C C . LEU A 1 101 ? 6.263 0.598 -9.315 1.00 86.06 101 LEU A C 1
ATOM 876 O O . LEU A 1 101 ? 5.843 1.686 -9.729 1.00 86.06 101 LEU A O 1
ATOM 880 N N . MET A 1 102 ? 5.749 -0.031 -8.259 1.00 93.50 102 MET A N 1
ATOM 881 C CA . MET A 1 102 ? 4.843 0.613 -7.312 1.00 93.50 102 MET A CA 1
ATOM 882 C C . MET A 1 102 ? 5.673 1.210 -6.180 1.00 93.50 102 MET A C 1
ATOM 884 O O . MET A 1 102 ? 6.522 0.524 -5.614 1.00 93.50 102 MET A O 1
ATOM 888 N N . VAL A 1 103 ? 5.452 2.486 -5.883 1.00 91.44 103 VAL A N 1
ATOM 889 C CA . VAL A 1 103 ? 6.241 3.244 -4.913 1.00 91.44 103 VAL A CA 1
ATOM 890 C C . VAL A 1 103 ? 5.337 3.723 -3.789 1.00 91.44 103 VAL A C 1
ATOM 892 O O . VAL A 1 103 ? 4.361 4.420 -4.042 1.00 91.44 103 VAL A O 1
ATOM 895 N N . LEU A 1 104 ? 5.676 3.359 -2.561 1.00 94.31 104 LEU A N 1
ATOM 896 C CA . LEU A 1 104 ? 5.139 3.923 -1.335 1.00 94.31 104 LEU A CA 1
ATOM 897 C C . LEU A 1 104 ? 5.962 5.164 -0.975 1.00 94.31 104 LEU A C 1
ATOM 899 O O . LEU A 1 104 ? 7.158 5.065 -0.708 1.00 94.31 104 LEU A O 1
ATOM 903 N N . GLU A 1 105 ? 5.337 6.332 -0.987 1.00 91.31 105 GLU A N 1
ATOM 904 C CA . GLU A 1 105 ? 5.936 7.597 -0.563 1.00 91.31 105 GLU A CA 1
ATOM 905 C C . GLU A 1 105 ? 5.561 7.846 0.899 1.00 91.31 105 GLU A C 1
ATOM 907 O O . GLU A 1 105 ? 4.379 7.948 1.213 1.00 91.31 105 GLU A O 1
ATOM 912 N N . ASP A 1 106 ? 6.555 7.930 1.779 1.00 90.50 106 ASP A N 1
ATOM 913 C CA . ASP A 1 106 ? 6.422 8.323 3.182 1.00 90.50 106 ASP A CA 1
ATOM 914 C C . ASP A 1 106 ? 6.740 9.818 3.289 1.00 90.50 106 ASP A C 1
ATOM 916 O O . ASP A 1 106 ? 7.904 10.236 3.326 1.00 90.50 106 ASP A O 1
ATOM 920 N N . ASN A 1 107 ? 5.694 10.644 3.300 1.00 86.19 107 ASN A N 1
ATOM 921 C CA . ASN A 1 107 ? 5.832 12.099 3.304 1.00 86.19 107 ASN A CA 1
ATOM 922 C C . ASN A 1 107 ? 6.403 12.623 4.623 1.00 86.19 107 ASN A C 1
ATOM 924 O O . ASN A 1 107 ? 7.105 13.638 4.625 1.00 86.19 107 ASN A O 1
ATOM 928 N N . LYS A 1 108 ? 6.132 11.928 5.733 1.00 86.44 108 LYS A N 1
ATOM 929 C CA . LYS A 1 108 ? 6.586 12.314 7.070 1.00 86.44 108 LYS A CA 1
ATOM 930 C C . LYS A 1 108 ? 8.100 12.197 7.183 1.00 86.44 108 LYS A C 1
ATOM 932 O O . LYS A 1 108 ? 8.759 13.140 7.619 1.00 86.44 108 LYS A O 1
ATOM 937 N N . ASN A 1 109 ? 8.656 11.073 6.735 1.00 82.75 109 ASN A N 1
ATOM 938 C CA . ASN A 1 109 ? 10.095 10.809 6.805 1.00 82.75 109 ASN A CA 1
ATOM 939 C C . ASN A 1 109 ? 10.844 11.175 5.516 1.00 82.75 109 ASN A C 1
ATOM 941 O O . ASN A 1 109 ? 12.065 11.045 5.464 1.00 82.75 109 ASN A O 1
ATOM 945 N N . LYS A 1 110 ? 10.132 11.655 4.485 1.00 80.94 110 LYS A N 1
ATOM 946 C CA . LYS A 1 110 ? 10.669 11.973 3.148 1.00 80.94 110 LYS A CA 1
ATOM 947 C C . LYS A 1 110 ? 11.376 10.778 2.502 1.00 80.94 110 LYS A C 1
ATOM 949 O O . LYS A 1 110 ? 12.403 10.944 1.843 1.00 80.94 110 LYS A O 1
ATOM 954 N N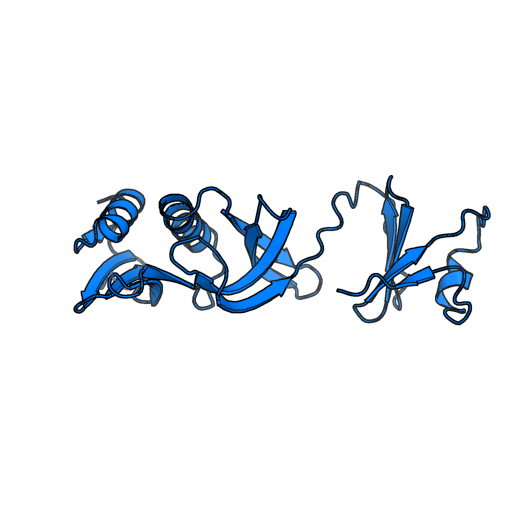 . LYS A 1 111 ? 10.820 9.584 2.699 1.00 81.44 111 LYS A N 1
ATOM 955 C CA . LYS A 1 111 ? 11.340 8.331 2.149 1.00 81.44 111 LYS A CA 1
ATOM 956 C C . LYS A 1 111 ? 10.437 7.814 1.045 1.00 81.44 111 LYS A C 1
ATOM 958 O O . LYS A 1 111 ? 9.245 8.102 0.998 1.00 81.44 111 LYS A O 1
ATOM 963 N N . HIS A 1 112 ? 11.013 7.029 0.151 1.00 81.00 112 HIS A N 1
ATOM 964 C CA . HIS A 1 112 ? 10.277 6.381 -0.919 1.00 81.00 112 HIS A CA 1
ATOM 965 C C . HIS A 1 112 ? 10.696 4.927 -0.963 1.00 81.00 112 HIS A C 1
ATOM 967 O O . HIS A 1 112 ? 11.883 4.636 -0.912 1.00 81.00 112 HIS A O 1
ATOM 973 N N . TYR A 1 113 ? 9.744 4.021 -1.104 1.00 82.94 113 TYR A N 1
ATOM 974 C CA . TYR A 1 113 ? 10.019 2.596 -1.144 1.00 82.94 113 TYR A CA 1
ATOM 975 C C . TYR A 1 113 ? 9.352 2.004 -2.364 1.00 82.94 113 TYR A C 1
ATOM 977 O O . TYR A 1 113 ? 8.144 2.142 -2.529 1.00 82.94 113 TYR A O 1
ATOM 985 N N . ALA A 1 114 ? 10.105 1.328 -3.217 1.00 85.69 114 ALA A N 1
ATOM 986 C CA . ALA A 1 114 ? 9.467 0.416 -4.148 1.00 85.69 114 ALA A CA 1
ATOM 987 C C . ALA A 1 114 ? 9.109 -0.863 -3.391 1.00 85.69 114 ALA A C 1
ATOM 989 O O . ALA A 1 114 ? 9.917 -1.358 -2.608 1.00 85.69 114 ALA A O 1
ATOM 990 N N . PHE A 1 115 ? 7.896 -1.370 -3.589 1.00 88.50 115 PHE A N 1
ATOM 991 C CA . PHE A 1 115 ? 7.373 -2.479 -2.794 1.00 88.50 115 PHE A CA 1
ATOM 992 C C . PHE A 1 115 ? 6.579 -3.455 -3.653 1.00 88.50 115 PHE A C 1
ATOM 994 O O . PHE A 1 115 ? 5.884 -3.024 -4.570 1.00 88.50 115 PHE A O 1
ATOM 1001 N N . ASN A 1 116 ? 6.636 -4.741 -3.299 1.00 90.06 116 ASN A N 1
ATOM 1002 C CA . ASN A 1 116 ? 5.677 -5.752 -3.761 1.00 90.06 116 ASN A CA 1
ATOM 1003 C C . ASN A 1 116 ? 4.488 -5.853 -2.800 1.00 90.06 116 ASN A C 1
ATOM 1005 O O . ASN A 1 116 ? 3.325 -5.920 -3.217 1.00 90.06 116 ASN A O 1
ATOM 1009 N N . TRP A 1 117 ? 4.787 -5.844 -1.501 1.00 96.19 117 TRP A N 1
ATOM 1010 C CA . TRP A 1 117 ? 3.817 -5.809 -0.415 1.00 96.19 117 TRP A CA 1
ATOM 1011 C C . TRP A 1 117 ? 4.423 -5.160 0.830 1.00 96.19 117 TRP A C 1
ATOM 1013 O O . TRP A 1 117 ? 5.641 -5.136 1.001 1.00 96.19 117 TRP A O 1
ATOM 1023 N N . VAL A 1 118 ? 3.565 -4.628 1.695 1.00 97.56 118 VAL A N 1
ATOM 1024 C CA . VAL A 1 118 ? 3.961 -4.010 2.964 1.00 97.56 118 VAL A CA 1
ATOM 1025 C C . VAL A 1 118 ? 2.841 -4.160 3.994 1.00 97.56 118 VAL A C 1
ATOM 1027 O O . VAL A 1 118 ? 1.657 -4.164 3.639 1.00 97.56 118 VAL A O 1
ATOM 1030 N N . LYS A 1 119 ? 3.218 -4.302 5.266 1.00 98.12 119 LYS A N 1
ATOM 1031 C CA . LYS A 1 119 ? 2.318 -4.379 6.418 1.00 98.12 119 LYS A CA 1
ATOM 1032 C C . LYS A 1 119 ? 2.575 -3.211 7.371 1.00 98.12 119 LYS A C 1
ATOM 1034 O O . LYS A 1 119 ? 3.714 -2.953 7.760 1.00 98.12 119 LYS A O 1
ATOM 1039 N N . PHE A 1 120 ? 1.500 -2.544 7.769 1.00 98.00 120 PHE A N 1
ATOM 1040 C CA . PHE A 1 120 ? 1.483 -1.445 8.726 1.00 98.00 120 PHE A CA 1
ATOM 1041 C C . PHE A 1 120 ? 0.800 -1.868 10.028 1.00 98.00 120 PHE A C 1
ATOM 1043 O O . PHE A 1 120 ? -0.136 -2.675 10.004 1.00 98.00 120 PHE A O 1
ATOM 1050 N N . ASP A 1 121 ? 1.239 -1.294 11.145 1.00 97.69 121 ASP A N 1
ATOM 1051 C CA . ASP A 1 121 ? 0.496 -1.312 12.408 1.00 97.69 121 ASP A CA 1
ATOM 1052 C C . ASP A 1 121 ? -0.591 -0.220 12.464 1.00 97.69 121 ASP A C 1
ATOM 1054 O O . ASP A 1 121 ? -0.788 0.540 11.511 1.00 97.69 121 ASP A O 1
ATOM 1058 N N . GLU A 1 122 ? -1.300 -0.128 13.593 1.00 96.75 122 GLU A N 1
ATOM 1059 C CA . GLU A 1 122 ? -2.386 0.843 13.789 1.00 96.75 122 GLU A CA 1
ATOM 1060 C C . GLU A 1 122 ? -1.927 2.312 13.760 1.00 96.75 122 GLU A C 1
ATOM 1062 O O . GLU A 1 122 ? -2.747 3.215 13.591 1.00 96.75 122 GLU A O 1
ATOM 1067 N N . HIS A 1 123 ? -0.624 2.562 13.896 1.00 95.56 123 HIS A N 1
ATOM 1068 C CA . HIS A 1 123 ? -0.021 3.893 13.877 1.00 95.56 123 HIS A CA 1
ATOM 1069 C C . HIS A 1 123 ? 0.608 4.239 12.521 1.00 95.56 1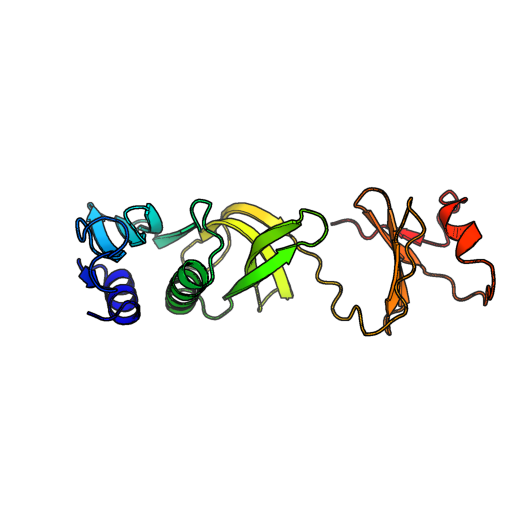23 HIS A C 1
ATOM 1071 O O . HIS A 1 123 ? 1.207 5.308 12.374 1.00 95.56 123 HIS A O 1
ATOM 1077 N N . GLY A 1 124 ? 0.488 3.355 11.527 1.00 94.19 124 GLY A N 1
ATOM 1078 C CA . GLY A 1 124 ? 1.072 3.548 10.203 1.00 94.19 124 GLY A CA 1
ATOM 1079 C C . GLY A 1 124 ? 2.580 3.330 10.169 1.00 94.19 124 GLY A C 1
ATOM 1080 O O . GLY A 1 124 ? 3.236 3.753 9.216 1.00 94.19 124 GLY A O 1
ATOM 1081 N N . LYS A 1 125 ? 3.165 2.681 11.179 1.00 94.88 125 LYS A N 1
ATOM 1082 C CA . LYS A 1 125 ? 4.556 2.233 11.114 1.00 94.88 125 LYS A CA 1
ATOM 1083 C C . LYS A 1 125 ? 4.613 0.957 10.283 1.00 94.88 125 LYS A C 1
ATOM 1085 O O . LYS A 1 125 ? 3.831 0.031 10.484 1.00 94.88 125 LYS A O 1
ATOM 1090 N N . ILE A 1 126 ? 5.566 0.905 9.359 1.00 95.19 126 ILE A N 1
ATOM 1091 C CA . ILE A 1 126 ? 5.874 -0.314 8.611 1.00 95.19 126 ILE A CA 1
ATOM 1092 C C . ILE A 1 126 ? 6.483 -1.330 9.583 1.00 95.19 126 ILE A C 1
ATOM 1094 O O . ILE A 1 126 ? 7.507 -1.051 10.209 1.00 95.19 126 ILE A O 1
ATOM 1098 N N . ILE A 1 127 ? 5.843 -2.490 9.715 1.00 96.56 127 ILE A N 1
ATOM 1099 C CA . ILE A 1 127 ? 6.276 -3.573 10.612 1.00 96.56 127 ILE A CA 1
ATOM 1100 C C . ILE A 1 127 ? 6.817 -4.789 9.862 1.00 96.56 127 ILE A C 1
ATOM 1102 O O . ILE A 1 127 ? 7.533 -5.586 10.458 1.00 96.56 127 ILE A O 1
ATOM 1106 N N . ASP A 1 128 ? 6.483 -4.929 8.577 1.00 96.75 128 ASP A N 1
ATOM 1107 C CA . ASP A 1 128 ? 6.971 -6.001 7.708 1.00 96.75 128 ASP A CA 1
ATOM 1108 C C . ASP A 1 128 ? 6.767 -5.624 6.229 1.00 96.75 128 ASP A C 1
ATOM 1110 O O . ASP A 1 128 ? 5.922 -4.776 5.912 1.00 96.75 128 ASP A O 1
ATOM 1114 N N . GLY A 1 129 ? 7.509 -6.236 5.309 1.00 92.56 129 GLY A N 1
ATOM 1115 C CA . GLY A 1 129 ? 7.344 -5.981 3.879 1.00 92.56 129 GLY A CA 1
ATOM 1116 C C . GLY A 1 129 ? 8.480 -6.447 2.979 1.00 92.56 129 GLY A C 1
ATOM 1117 O O . GLY A 1 129 ? 9.631 -6.566 3.389 1.00 92.56 129 GLY A O 1
ATOM 1118 N N . GLU A 1 130 ? 8.156 -6.613 1.696 1.00 87.62 130 GLU A N 1
ATOM 1119 C CA . GLU A 1 130 ? 9.140 -6.729 0.619 1.00 87.62 130 GLU A CA 1
ATOM 112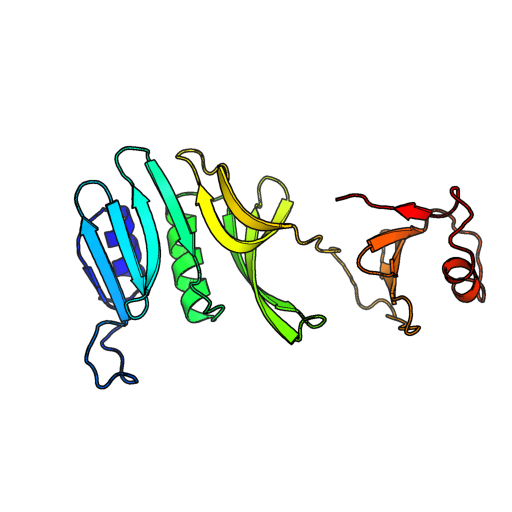0 C C . GLU A 1 130 ? 9.257 -5.368 -0.069 1.00 87.62 130 GLU A C 1
ATOM 1122 O O . GLU A 1 130 ? 8.535 -5.054 -1.025 1.00 87.62 130 GLU A O 1
ATOM 1127 N N . LEU A 1 131 ? 10.147 -4.541 0.473 1.00 85.56 131 LEU A N 1
ATOM 1128 C CA . LEU A 1 131 ? 10.366 -3.172 0.035 1.00 85.56 131 LEU A CA 1
ATOM 1129 C C . LEU A 1 131 ? 11.853 -2.837 -0.051 1.00 85.56 131 LEU A C 1
ATOM 1131 O O . LEU A 1 131 ? 12.667 -3.329 0.726 1.00 85.56 131 LEU A O 1
ATOM 1135 N N . PHE A 1 132 ? 12.200 -1.970 -0.996 1.00 77.12 132 PHE A N 1
ATOM 1136 C CA . PHE A 1 132 ? 13.535 -1.404 -1.121 1.00 77.12 132 PHE A CA 1
ATOM 1137 C C . PHE A 1 132 ? 13.449 0.117 -1.169 1.00 77.12 132 PHE A C 1
ATOM 1139 O O . PHE A 1 132 ? 12.657 0.685 -1.927 1.00 77.12 132 PHE A O 1
ATOM 1146 N N . GLU A 1 133 ? 14.256 0.780 -0.342 1.00 73.31 133 GLU A N 1
ATOM 1147 C CA . GLU A 1 133 ? 14.303 2.238 -0.293 1.00 73.31 133 GLU A CA 1
ATOM 1148 C C . GLU A 1 133 ? 14.849 2.787 -1.620 1.00 73.31 133 GLU A C 1
ATOM 1150 O O . GLU A 1 133 ? 15.899 2.384 -2.124 1.00 73.31 133 GLU A O 1
ATOM 1155 N N . LEU A 1 134 ? 14.084 3.692 -2.221 1.00 63.50 134 LEU A N 1
ATOM 1156 C CA . LEU A 1 134 ? 14.447 4.467 -3.388 1.00 63.50 134 LEU A CA 1
ATOM 1157 C C . LEU A 1 134 ? 15.028 5.794 -2.920 1.00 63.50 134 LEU A C 1
ATOM 1159 O O . LEU A 1 134 ? 14.310 6.670 -2.434 1.00 63.50 134 LEU A O 1
ATOM 1163 N N . ILE A 1 135 ? 16.316 5.988 -3.171 1.00 56.19 135 ILE A N 1
ATOM 1164 C CA . ILE A 1 135 ? 16.916 7.313 -3.082 1.00 56.19 135 ILE A CA 1
ATOM 1165 C C . ILE A 1 135 ? 16.498 8.076 -4.336 1.00 56.19 135 ILE A C 1
ATOM 1167 O O . ILE A 1 135 ? 17.106 7.961 -5.403 1.00 56.19 135 ILE A O 1
ATOM 1171 N N . TRP A 1 136 ? 15.430 8.862 -4.213 1.00 47.44 136 TRP A N 1
ATOM 1172 C CA . TRP A 1 136 ? 15.154 9.898 -5.194 1.00 47.44 136 TRP A CA 1
ATOM 1173 C C . TRP A 1 136 ? 16.250 10.936 -5.049 1.00 47.44 136 TRP A C 1
ATOM 1175 O O . TRP A 1 136 ? 16.245 11.736 -4.113 1.00 47.44 136 TRP A O 1
ATOM 1185 N N . ILE A 1 137 ? 17.182 10.953 -5.998 1.00 40.00 137 ILE A N 1
ATOM 1186 C CA . ILE A 1 137 ? 17.978 12.149 -6.245 1.00 40.00 137 ILE A CA 1
ATOM 1187 C C . ILE A 1 137 ? 16.977 13.182 -6.775 1.00 40.00 137 ILE A C 1
ATOM 1189 O O . ILE A 1 137 ? 16.736 13.292 -7.980 1.00 40.00 137 ILE A O 1
ATOM 1193 N N . LYS A 1 138 ? 16.300 13.861 -5.838 1.00 31.14 138 LYS A N 1
ATOM 1194 C CA . LYS A 1 138 ? 15.464 15.035 -6.076 1.00 31.14 138 LYS A CA 1
ATOM 1195 C C . LYS A 1 138 ? 16.336 15.958 -6.914 1.00 31.14 138 LYS A C 1
ATOM 1197 O O . LYS A 1 138 ? 17.400 16.365 -6.472 1.00 31.14 138 LYS A O 1
ATOM 1202 N N . TYR A 1 139 ? 15.926 16.205 -8.149 1.00 32.88 139 TYR A N 1
ATOM 1203 C CA . TYR A 1 139 ? 16.713 16.949 -9.128 1.00 32.88 139 TYR A CA 1
ATOM 1204 C C . TYR A 1 139 ? 17.971 16.232 -9.645 1.00 32.88 139 TYR A C 1
ATOM 1206 O O . TYR A 1 139 ? 19.066 16.790 -9.653 1.00 32.88 139 TYR A O 1
ATOM 1214 N N . LEU A 1 140 ? 17.777 15.127 -10.367 1.00 36.28 140 LEU A N 1
ATOM 1215 C CA . LEU A 1 140 ? 18.264 15.181 -11.747 1.00 36.28 140 LEU A CA 1
ATOM 1216 C C . LEU A 1 140 ? 17.508 16.314 -12.445 1.00 36.28 140 LEU A C 1
ATOM 1218 O O . LEU A 1 140 ? 16.491 16.088 -13.092 1.00 36.28 140 LEU A O 1
ATOM 1222 N N . GLY A 1 141 ? 17.958 17.558 -12.262 1.00 33.09 141 GLY A N 1
ATOM 1223 C CA . GLY A 1 141 ? 17.550 18.630 -13.159 1.00 33.09 141 GLY A CA 1
ATOM 1224 C C . GLY A 1 141 ? 17.881 18.233 -14.601 1.00 33.09 141 GLY A C 1
ATOM 1225 O O . GLY A 1 141 ? 18.482 17.187 -14.857 1.00 33.09 141 GLY A O 1
ATOM 1226 N N . HIS A 1 142 ? 17.588 19.103 -15.559 1.00 36.38 142 HIS A N 1
ATOM 1227 C CA . HIS A 1 142 ? 18.152 19.023 -16.911 1.00 36.38 142 HIS A CA 1
ATOM 1228 C C . HIS A 1 142 ? 19.694 19.202 -16.926 1.00 36.38 142 HIS A C 1
ATOM 1230 O O . HIS A 1 142 ? 20.249 19.916 -17.755 1.00 36.38 142 HIS A O 1
ATOM 1236 N N . GLY A 1 143 ? 20.420 18.608 -15.978 1.00 44.22 143 GLY A N 1
ATOM 1237 C CA . GLY A 1 143 ? 21.860 18.481 -16.010 1.00 44.22 143 GLY A CA 1
ATOM 1238 C C . GLY A 1 143 ? 22.261 17.545 -17.142 1.00 44.22 143 GLY A C 1
ATOM 1239 O O . GLY A 1 143 ? 21.569 16.575 -17.457 1.00 44.22 143 GLY A O 1
ATOM 1240 N N . LYS A 1 144 ? 23.400 17.845 -17.769 1.00 43.06 144 LYS A N 1
ATOM 1241 C CA . LYS A 1 144 ? 24.011 16.965 -18.763 1.00 43.06 144 LYS A CA 1
ATOM 1242 C C . LYS A 1 144 ? 24.354 15.638 -18.089 1.00 43.06 144 LYS A C 1
ATOM 1244 O O . LYS A 1 144 ? 25.323 15.558 -17.337 1.00 43.06 144 LYS A O 1
ATOM 1249 N N . ASN A 1 145 ? 23.542 14.624 -18.356 1.00 50.19 145 ASN A N 1
ATOM 1250 C CA . ASN A 1 145 ? 23.892 13.245 -18.067 1.00 50.19 145 ASN A CA 1
ATOM 1251 C C . ASN A 1 145 ? 24.994 12.848 -19.044 1.00 50.19 145 ASN A C 1
ATOM 1253 O O . ASN A 1 145 ? 24.854 13.045 -20.252 1.00 50.19 145 ASN A O 1
ATOM 1257 N N . THR A 1 146 ? 26.092 12.316 -18.527 1.00 52.81 146 THR A N 1
ATOM 1258 C CA . THR A 1 146 ? 27.125 11.717 -19.368 1.00 52.81 146 THR A CA 1
ATOM 1259 C C . THR A 1 146 ? 27.331 10.296 -18.890 1.00 52.81 146 THR A C 1
ATOM 1261 O O . THR A 1 146 ? 27.618 10.057 -17.713 1.00 52.81 146 THR A O 1
ATOM 1264 N N . ASP A 1 147 ? 27.068 9.374 -19.804 1.00 51.94 147 ASP A N 1
ATOM 1265 C CA . ASP A 1 147 ? 27.267 7.950 -19.615 1.00 51.94 147 ASP A CA 1
ATOM 1266 C C . ASP A 1 147 ? 28.663 7.596 -20.128 1.00 51.94 147 ASP A C 1
ATOM 1268 O O . ASP A 1 147 ? 29.034 7.992 -21.234 1.00 51.94 147 ASP A O 1
ATOM 1272 N N . PHE A 1 148 ? 29.442 6.913 -19.296 1.00 51.59 148 PHE A N 1
ATOM 1273 C CA . PHE A 1 148 ? 30.800 6.476 -19.614 1.00 51.59 148 PHE A CA 1
ATOM 1274 C C . PHE A 1 148 ? 30.914 4.943 -19.601 1.00 51.59 148 PHE A C 1
ATOM 1276 O O . PHE A 1 148 ? 32.018 4.413 -19.494 1.00 51.59 148 PHE A O 1
ATOM 1283 N N . GLY A 1 149 ? 29.785 4.228 -19.679 1.00 54.47 149 GLY A N 1
ATOM 1284 C CA . GLY A 1 149 ? 29.712 2.766 -19.641 1.00 54.47 149 GLY A CA 1
ATOM 1285 C C . GLY A 1 149 ? 29.826 2.219 -18.220 1.00 54.47 149 GLY A C 1
ATOM 1286 O O . GLY A 1 149 ? 28.861 1.692 -17.674 1.00 54.47 149 GLY A O 1
ATOM 1287 N N . ASP A 1 150 ? 30.984 2.400 -17.588 1.00 51.75 150 ASP A N 1
ATOM 1288 C CA . ASP A 1 150 ? 31.280 1.808 -16.273 1.00 51.75 150 ASP A CA 1
ATOM 1289 C C . ASP A 1 150 ? 30.688 2.599 -15.100 1.00 51.75 150 ASP A C 1
ATOM 1291 O O . ASP A 1 150 ? 30.640 2.125 -13.962 1.00 51.75 150 ASP A O 1
ATOM 1295 N N . TYR A 1 151 ? 30.287 3.842 -15.346 1.00 54.81 151 TYR A N 1
ATOM 1296 C CA . TYR A 1 151 ? 29.704 4.721 -14.346 1.00 54.81 151 TYR A CA 1
ATOM 1297 C C . TYR A 1 151 ? 28.888 5.830 -15.007 1.00 54.81 151 TYR A C 1
ATOM 1299 O O . TYR A 1 151 ? 29.154 6.259 -16.132 1.00 54.81 151 TYR A O 1
ATOM 1307 N N . LYS A 1 152 ? 27.916 6.349 -14.258 1.00 60.38 152 LYS A N 1
ATOM 1308 C CA . LYS A 1 152 ? 27.087 7.483 -14.665 1.00 60.38 152 LYS A CA 1
ATOM 1309 C C . LYS A 1 152 ? 27.407 8.694 -13.810 1.00 60.38 152 LYS A C 1
ATOM 1311 O O . LYS A 1 152 ? 27.357 8.614 -12.582 1.00 60.38 152 LYS A O 1
ATOM 1316 N N . VAL A 1 153 ? 27.705 9.822 -14.452 1.00 57.53 153 VAL A N 1
ATOM 1317 C CA . VAL A 1 153 ? 27.920 11.096 -13.754 1.00 57.53 153 VAL A CA 1
ATOM 1318 C C . VAL A 1 153 ? 26.677 11.953 -13.849 1.00 57.53 153 VAL A C 1
ATOM 1320 O O . VAL A 1 153 ? 26.079 12.125 -14.912 1.00 57.53 153 VAL A O 1
ATOM 1323 N N . ILE A 1 154 ? 26.322 12.524 -12.711 1.00 65.31 154 ILE A N 1
ATOM 1324 C CA . ILE A 1 154 ? 25.126 13.316 -12.513 1.00 65.31 154 ILE A CA 1
ATOM 1325 C C . ILE A 1 154 ? 25.544 14.667 -11.937 1.00 65.31 154 ILE A C 1
ATOM 1327 O O . ILE A 1 154 ? 26.147 14.731 -10.868 1.00 65.31 154 ILE A O 1
ATOM 1331 N N . LYS A 1 155 ? 25.214 15.759 -12.630 1.00 57.34 155 LYS A N 1
ATOM 1332 C CA . LYS A 1 155 ? 25.442 17.126 -12.139 1.00 57.34 155 LYS A CA 1
ATOM 1333 C C . LYS A 1 155 ? 24.116 17.760 -11.739 1.00 57.34 155 LYS A C 1
ATOM 1335 O O . LYS A 1 155 ? 23.210 17.866 -12.561 1.00 57.34 155 LYS A O 1
ATOM 1340 N N . THR A 1 156 ? 24.029 18.200 -10.490 1.00 59.25 156 THR A N 1
ATOM 1341 C CA . THR A 1 156 ? 22.840 18.823 -9.891 1.00 59.25 156 THR A CA 1
ATOM 1342 C C . THR A 1 156 ? 23.221 20.148 -9.224 1.00 59.25 156 THR A C 1
ATOM 1344 O O . THR A 1 156 ? 24.407 20.460 -9.089 1.00 59.25 156 THR A O 1
ATOM 1347 N N . GLN A 1 157 ? 22.229 20.911 -8.758 1.00 55.47 157 GLN A N 1
ATOM 1348 C CA . GLN A 1 157 ? 22.475 22.101 -7.931 1.00 55.47 157 GLN A CA 1
ATOM 1349 C C . GLN A 1 157 ? 23.132 21.755 -6.580 1.00 55.47 157 GLN A C 1
ATOM 1351 O O . GLN A 1 157 ? 23.875 22.563 -6.031 1.00 55.47 157 GLN A O 1
ATOM 1356 N N . GLU A 1 158 ? 22.923 20.538 -6.072 1.00 55.31 158 GLU A N 1
ATOM 1357 C CA . GLU A 1 158 ? 23.437 20.066 -4.778 1.00 55.31 158 GLU A CA 1
ATOM 1358 C C . GLU A 1 158 ? 24.854 19.466 -4.854 1.00 55.31 158 GLU A C 1
ATOM 1360 O O . GLU A 1 158 ? 25.450 19.101 -3.830 1.00 55.31 158 GLU A O 1
ATOM 1365 N N . GLY A 1 159 ? 25.402 19.351 -6.069 1.00 66.75 159 GLY A N 1
ATOM 1366 C CA . GLY A 1 159 ? 26.737 18.827 -6.335 1.00 66.75 159 GLY A CA 1
ATOM 1367 C C . GLY A 1 159 ? 26.794 17.841 -7.501 1.00 66.75 159 GLY A C 1
ATOM 1368 O O . GLY A 1 159 ? 25.849 17.684 -8.278 1.00 66.75 159 GLY A O 1
ATOM 1369 N N . THR A 1 160 ? 27.948 17.183 -7.624 1.00 68.06 160 THR A N 1
ATOM 1370 C CA . THR A 1 160 ? 28.183 16.120 -8.611 1.00 68.06 160 THR A CA 1
ATOM 1371 C C . THR A 1 160 ? 28.117 14.760 -7.925 1.00 68.06 160 THR A C 1
ATOM 1373 O O . THR A 1 160 ? 28.725 14.565 -6.872 1.00 68.06 160 THR A O 1
ATOM 1376 N N . PHE A 1 161 ? 27.399 13.827 -8.539 1.00 71.19 161 PHE A N 1
ATOM 1377 C CA . PHE A 1 161 ? 27.225 12.460 -8.072 1.00 71.19 161 PHE A CA 1
ATOM 1378 C C . PHE A 1 161 ? 27.735 11.470 -9.116 1.00 71.19 161 PHE A C 1
ATOM 1380 O O . PHE A 1 161 ? 27.639 11.719 -10.321 1.00 71.19 161 PHE A O 1
ATOM 1387 N N . VAL A 1 162 ? 28.263 10.344 -8.648 1.00 69.62 162 VAL A N 1
ATOM 1388 C CA . VAL A 1 162 ? 28.710 9.230 -9.486 1.00 69.62 162 VAL A CA 1
ATOM 1389 C C . VAL A 1 162 ? 27.948 7.980 -9.074 1.00 69.62 162 VAL A C 1
ATOM 1391 O O . VAL A 1 162 ? 27.878 7.657 -7.890 1.00 69.62 162 VAL A O 1
ATOM 1394 N N . ILE A 1 163 ? 27.379 7.282 -10.053 1.00 69.31 163 ILE A N 1
ATOM 1395 C CA . ILE A 1 163 ? 26.780 5.961 -9.868 1.00 69.31 163 ILE A CA 1
ATOM 1396 C C . ILE A 1 163 ? 27.717 4.942 -10.499 1.00 69.31 163 ILE A C 1
ATOM 1398 O O . ILE A 1 163 ? 27.965 5.011 -11.702 1.00 69.31 163 ILE A O 1
ATOM 1402 N N . LYS A 1 164 ? 28.224 4.003 -9.703 1.00 63.34 164 LYS A N 1
ATOM 1403 C CA . LYS A 1 164 ? 29.097 2.915 -10.162 1.00 63.34 164 LYS A CA 1
ATOM 1404 C C . LYS A 1 164 ? 28.748 1.647 -9.396 1.00 63.34 164 LYS A C 1
ATOM 1406 O O . LYS A 1 164 ? 28.650 1.690 -8.174 1.00 63.34 164 LYS A O 1
ATOM 1411 N N . ASN A 1 165 ? 28.537 0.535 -10.099 1.00 64.81 165 ASN A N 1
ATOM 1412 C CA . ASN A 1 165 ? 28.198 -0.766 -9.499 1.00 64.81 165 ASN A CA 1
ATOM 1413 C C . ASN A 1 165 ? 27.020 -0.710 -8.503 1.00 64.81 165 ASN A C 1
ATOM 1415 O O . ASN A 1 165 ? 27.061 -1.323 -7.441 1.00 64.81 165 ASN A O 1
ATOM 1419 N N . GLY A 1 166 ? 25.987 0.079 -8.816 1.00 59.66 166 GLY A N 1
ATOM 1420 C CA . GLY A 1 166 ? 24.803 0.237 -7.960 1.00 59.66 166 GLY A CA 1
ATOM 1421 C C . GLY A 1 166 ? 25.004 1.096 -6.706 1.00 59.66 166 GLY A C 1
ATOM 1422 O O . GLY A 1 166 ? 24.049 1.294 -5.962 1.00 59.66 166 GLY A O 1
ATOM 1423 N N . LYS A 1 167 ? 26.204 1.641 -6.483 1.00 61.44 167 LYS A N 1
ATOM 1424 C CA . LYS A 1 167 ? 26.515 2.541 -5.367 1.00 61.44 167 LYS A CA 1
ATOM 1425 C C . LYS A 1 167 ? 26.503 3.998 -5.810 1.00 61.44 167 LYS A C 1
ATOM 1427 O O . LYS A 1 167 ? 26.868 4.307 -6.949 1.00 61.44 167 LYS A O 1
ATOM 1432 N N . ILE A 1 168 ? 26.093 4.885 -4.901 1.00 67.56 168 ILE A N 1
ATOM 1433 C CA . ILE A 1 168 ? 26.021 6.330 -5.133 1.00 67.56 168 ILE A CA 1
ATOM 1434 C C . ILE A 1 168 ? 27.106 7.033 -4.324 1.00 67.56 168 ILE A C 1
ATOM 1436 O O . ILE A 1 168 ? 27.264 6.848 -3.118 1.00 67.56 168 ILE A O 1
ATOM 1440 N N . TYR A 1 169 ? 27.824 7.902 -5.015 1.00 66.56 169 TYR A N 1
ATOM 1441 C CA . TYR A 1 169 ? 28.987 8.603 -4.512 1.00 66.56 169 TYR A CA 1
ATOM 1442 C C . TYR A 1 169 ? 28.787 10.107 -4.679 1.00 66.56 169 TYR A C 1
ATOM 1444 O O . TYR A 1 169 ? 28.512 10.566 -5.790 1.00 66.56 169 TYR A O 1
ATOM 1452 N N . LYS A 1 170 ? 28.945 10.894 -3.607 1.00 69.38 170 LYS A N 1
ATOM 1453 C CA . LYS A 1 170 ? 28.970 12.364 -3.704 1.00 69.38 170 LYS A CA 1
ATOM 1454 C C . LYS A 1 170 ? 30.405 12.842 -3.869 1.00 69.38 170 LYS A C 1
ATOM 1456 O O . LYS A 1 170 ? 31.255 12.549 -3.029 1.00 69.38 170 LYS A O 1
ATOM 1461 N N . VAL A 1 171 ? 30.660 13.608 -4.924 1.00 66.88 171 VAL A N 1
ATOM 1462 C CA . VAL A 1 171 ? 31.960 14.247 -5.156 1.00 66.88 171 VAL A CA 1
ATOM 1463 C C . VAL A 1 171 ? 32.063 15.478 -4.257 1.00 66.88 171 VAL A C 1
ATOM 1465 O O . VAL A 1 171 ? 31.241 16.391 -4.355 1.00 66.88 171 VAL A O 1
ATOM 1468 N N . LEU A 1 172 ? 33.057 15.497 -3.368 1.00 56.22 172 LEU A N 1
ATOM 1469 C CA . LEU A 1 172 ? 33.222 16.535 -2.344 1.00 56.22 172 LEU A CA 1
ATOM 1470 C C . LEU A 1 172 ? 34.151 17.681 -2.770 1.00 56.22 172 LEU A C 1
ATOM 1472 O O . LEU A 1 172 ? 34.043 18.780 -2.231 1.00 56.22 172 LEU A O 1
ATOM 1476 N N . CYS A 1 173 ? 35.043 17.467 -3.743 1.00 50.47 173 CYS A N 1
ATOM 1477 C CA . CYS A 1 173 ? 36.048 18.462 -4.122 1.00 50.47 173 CYS A CA 1
ATOM 1478 C C . CYS A 1 173 ? 35.687 19.229 -5.410 1.00 50.47 173 CYS A C 1
ATOM 1480 O O . CYS A 1 173 ? 35.453 18.633 -6.460 1.00 50.47 173 CYS A O 1
ATOM 1482 N N . LYS A 1 174 ? 35.698 20.570 -5.331 1.00 46.81 174 LYS A N 1
ATOM 1483 C CA . LYS A 1 174 ? 35.493 21.528 -6.438 1.00 46.81 174 LYS A CA 1
ATOM 1484 C C . LYS A 1 174 ? 36.813 22.002 -7.074 1.00 46.81 174 LYS A C 1
ATOM 1486 O O . LYS A 1 174 ? 36.922 23.165 -7.458 1.00 46.81 174 LYS A O 1
ATOM 1491 N N . LYS A 1 175 ? 37.850 21.167 -7.198 1.00 43.41 175 LYS A N 1
ATOM 1492 C CA . LYS A 1 175 ? 38.949 21.564 -8.096 1.00 43.41 175 LYS A CA 1
ATOM 1493 C C . LYS A 1 175 ? 38.399 21.550 -9.523 1.00 43.41 175 LYS A C 1
ATOM 1495 O O . LYS A 1 175 ? 37.839 20.550 -9.968 1.00 43.41 175 LYS A O 1
ATOM 1500 N N . HIS A 1 176 ? 38.462 22.702 -10.191 1.00 37.34 176 HIS A N 1
ATOM 1501 C CA . HIS A 1 176 ? 38.003 22.889 -11.563 1.00 37.34 176 HIS A CA 1
ATOM 1502 C C . HIS A 1 176 ? 38.820 21.993 -12.493 1.00 37.34 176 HIS A C 1
ATOM 1504 O O . HIS A 1 176 ? 39.851 22.391 -13.022 1.00 37.34 176 HIS A O 1
ATOM 1510 N N . TYR A 1 177 ? 38.353 20.770 -12.697 1.00 42.31 177 TYR A N 1
ATOM 1511 C CA . TYR A 1 177 ? 38.879 19.916 -13.737 1.00 42.31 177 TYR A CA 1
ATOM 1512 C C . TYR A 1 177 ? 37.930 19.994 -14.927 1.00 42.31 177 TYR A C 1
ATOM 1514 O O . TYR A 1 177 ? 36.974 19.226 -15.034 1.00 42.31 177 TYR A O 1
ATOM 1522 N N . SER A 1 178 ? 38.191 20.939 -15.831 1.00 35.62 178 SER A N 1
ATOM 1523 C CA . SER A 1 178 ? 37.526 21.029 -17.140 1.00 35.62 178 SER A CA 1
ATOM 1524 C C . SER A 1 178 ? 37.688 19.744 -17.971 1.00 35.62 178 SER A C 1
ATOM 1526 O O . SER A 1 178 ? 36.900 19.506 -18.880 1.00 35.62 178 SER A O 1
ATOM 1528 N N . THR A 1 179 ? 38.631 18.872 -17.597 1.00 38.03 179 THR A N 1
ATOM 1529 C CA . THR A 1 179 ? 38.948 17.585 -18.240 1.00 38.03 179 THR A CA 1
ATOM 1530 C C . THR A 1 179 ? 39.031 16.381 -17.277 1.00 38.03 179 THR A C 1
ATOM 1532 O O . THR A 1 179 ? 39.217 15.257 -17.726 1.00 38.03 179 THR A O 1
ATOM 1535 N N . GLY A 1 180 ? 38.863 16.557 -15.958 1.00 39.31 180 GLY A N 1
ATOM 1536 C CA . GLY A 1 180 ? 39.278 15.557 -14.945 1.00 39.31 180 GLY A CA 1
ATOM 1537 C C . GLY A 1 180 ? 38.175 14.793 -14.209 1.00 39.31 180 GLY A C 1
ATOM 1538 O O . GLY A 1 180 ? 38.484 13.974 -13.349 1.00 39.31 180 GLY A O 1
ATOM 1539 N N . ILE A 1 181 ? 36.899 14.957 -14.577 1.00 43.94 181 ILE A N 1
ATOM 1540 C CA . ILE A 1 181 ? 35.860 13.991 -14.152 1.00 43.94 181 ILE A CA 1
ATOM 1541 C C . ILE A 1 181 ? 36.159 12.593 -14.739 1.00 43.94 181 ILE A C 1
ATOM 1543 O O . ILE A 1 181 ? 35.831 11.583 -14.124 1.00 43.94 181 ILE A O 1
ATOM 1547 N N . TYR A 1 182 ? 36.865 12.543 -15.877 1.00 37.53 182 TYR A N 1
ATOM 1548 C CA . TYR A 1 182 ? 37.389 11.327 -16.510 1.00 37.53 182 TYR A CA 1
ATOM 1549 C C . TYR A 1 182 ? 38.370 10.538 -15.624 1.00 37.53 182 TYR A C 1
ATOM 1551 O O . TYR A 1 182 ? 38.416 9.314 -15.702 1.00 37.53 182 TYR A O 1
ATOM 1559 N N . TYR A 1 183 ? 39.142 11.214 -14.767 1.00 38.00 183 TYR A N 1
ATOM 1560 C CA . TYR A 1 183 ? 40.154 10.566 -13.924 1.00 38.00 183 TYR A CA 1
ATOM 1561 C C . TYR A 1 183 ? 39.607 10.163 -12.547 1.00 38.00 183 TYR A C 1
ATOM 1563 O O . TYR A 1 183 ? 40.015 9.141 -12.001 1.00 38.00 183 TYR A O 1
ATOM 1571 N N . LEU A 1 184 ? 38.594 10.877 -12.040 1.00 43.22 184 LEU A N 1
ATOM 1572 C CA . LEU A 1 184 ? 37.934 10.593 -10.755 1.00 43.22 184 LEU A CA 1
ATOM 1573 C C . LEU A 1 184 ? 37.291 9.196 -10.679 1.00 43.22 184 LEU A C 1
ATOM 1575 O O . LEU A 1 184 ? 37.189 8.619 -9.601 1.00 43.22 184 LEU A O 1
ATOM 1579 N N . ALA A 1 185 ? 36.854 8.643 -11.812 1.00 41.25 185 ALA A N 1
ATOM 1580 C CA . ALA A 1 185 ? 36.287 7.296 -11.869 1.00 41.25 185 ALA A CA 1
ATOM 1581 C C . ALA A 1 185 ? 37.332 6.187 -12.084 1.00 41.25 185 ALA A C 1
ATOM 1583 O O . ALA A 1 185 ? 37.050 5.017 -11.788 1.00 41.25 185 ALA A O 1
ATOM 1584 N N . LYS A 1 186 ? 38.521 6.558 -12.584 1.00 38.44 186 LYS A N 1
ATOM 1585 C CA . LYS A 1 186 ? 39.673 5.669 -12.771 1.00 38.44 186 LYS A CA 1
ATOM 1586 C C . LYS A 1 186 ? 40.457 5.491 -11.464 1.00 38.44 186 LYS A C 1
ATOM 1588 O O . LYS A 1 186 ? 40.952 4.401 -11.209 1.00 38.44 186 LYS A O 1
ATOM 1593 N N . GLU A 1 187 ? 40.466 6.506 -10.599 1.00 43.16 187 GLU A N 1
ATOM 1594 C CA . GLU A 1 187 ? 41.128 6.495 -9.285 1.00 43.16 187 GLU A CA 1
ATOM 1595 C C . GLU A 1 187 ? 40.133 6.600 -8.116 1.00 43.16 187 GLU A C 1
ATOM 1597 O O . GLU A 1 187 ? 40.268 7.423 -7.212 1.00 43.16 187 GLU A O 1
ATOM 1602 N N . ILE A 1 188 ? 39.137 5.708 -8.078 1.00 49.25 188 ILE A N 1
ATOM 1603 C CA . ILE A 1 188 ? 38.364 5.447 -6.850 1.00 49.25 188 ILE A CA 1
ATOM 1604 C C . ILE A 1 188 ? 39.267 4.653 -5.888 1.00 49.25 188 ILE A C 1
ATOM 1606 O O . ILE A 1 188 ? 39.095 3.454 -5.683 1.00 49.25 188 ILE A O 1
ATOM 1610 N N . LYS A 1 189 ? 40.299 5.320 -5.371 1.00 42.66 189 LYS A N 1
ATOM 1611 C CA . LYS A 1 189 ? 41.153 4.876 -4.262 1.00 42.66 189 LYS A CA 1
ATOM 1612 C C . LYS A 1 189 ? 41.522 6.012 -3.303 1.00 42.66 189 LYS A C 1
ATOM 1614 O O . LYS A 1 189 ? 41.886 5.711 -2.172 1.00 42.66 189 LYS A O 1
ATOM 1619 N N . ASP A 1 190 ? 41.322 7.277 -3.679 1.00 44.91 190 ASP A N 1
ATOM 1620 C CA . ASP A 1 190 ? 41.564 8.401 -2.772 1.00 44.91 190 ASP A CA 1
ATOM 1621 C C . ASP A 1 190 ? 40.307 8.760 -1.967 1.00 44.91 190 ASP A C 1
ATOM 1623 O O . ASP A 1 190 ? 39.387 9.449 -2.419 1.00 44.91 190 ASP A O 1
ATOM 1627 N N . SER A 1 191 ? 40.295 8.287 -0.721 1.00 47.22 191 SER A N 1
ATOM 1628 C CA . SER A 1 191 ? 39.225 8.392 0.284 1.00 47.22 191 SER A CA 1
ATOM 1629 C C . SER A 1 191 ? 38.803 9.819 0.666 1.00 47.22 191 SER A C 1
ATOM 1631 O O . SER A 1 191 ? 37.802 9.995 1.357 1.00 47.22 191 SER A O 1
ATOM 1633 N N . ASN A 1 192 ? 39.513 10.848 0.198 1.00 44.16 192 ASN A N 1
ATOM 1634 C CA . ASN A 1 192 ? 39.255 12.248 0.550 1.00 44.16 192 ASN A CA 1
ATOM 1635 C C . ASN A 1 192 ? 38.395 13.009 -0.477 1.00 44.16 192 ASN A C 1
ATOM 1637 O O . ASN A 1 192 ? 38.040 14.165 -0.244 1.00 44.16 192 ASN A O 1
ATOM 1641 N N . ILE A 1 193 ? 38.063 12.401 -1.622 1.00 50.69 193 ILE A N 1
ATOM 1642 C CA . ILE A 1 193 ? 37.403 13.099 -2.745 1.00 50.69 193 ILE A CA 1
ATOM 1643 C C . ILE A 1 193 ? 35.928 12.697 -2.889 1.00 50.69 193 ILE A C 1
ATOM 1645 O O . ILE A 1 193 ? 35.106 13.470 -3.396 1.00 50.69 193 ILE A O 1
ATOM 1649 N N . ILE A 1 194 ? 35.574 11.508 -2.411 1.00 51.94 194 ILE A N 1
ATOM 1650 C CA . ILE A 1 194 ? 34.258 10.908 -2.578 1.00 51.94 194 ILE A CA 1
ATOM 1651 C C . ILE A 1 194 ? 33.761 10.400 -1.227 1.00 51.94 194 ILE A C 1
ATOM 1653 O O . ILE A 1 194 ? 34.466 9.664 -0.544 1.00 51.94 194 ILE A O 1
ATOM 1657 N N . LYS A 1 195 ? 32.513 10.727 -0.879 1.00 53.38 195 LYS A N 1
ATOM 1658 C CA . LYS A 1 195 ? 31.798 10.055 0.212 1.00 53.38 195 LYS A CA 1
ATOM 1659 C C . LYS A 1 195 ? 30.791 9.083 -0.386 1.00 53.38 195 LYS A C 1
ATOM 1661 O O . LYS A 1 195 ? 29.888 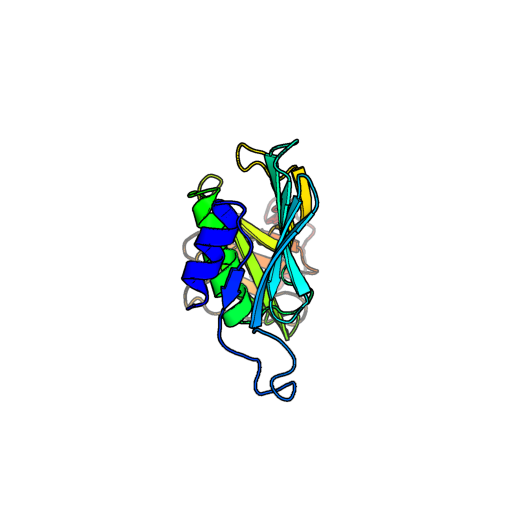9.510 -1.113 1.00 53.38 195 LYS A O 1
ATOM 1666 N N . GLU A 1 196 ? 30.967 7.793 -0.101 1.00 55.59 196 GLU A N 1
ATOM 1667 C CA . GLU A 1 196 ? 29.917 6.801 -0.335 1.00 55.59 196 GLU A CA 1
ATOM 1668 C C . GLU A 1 196 ? 28.714 7.194 0.519 1.00 55.59 196 GLU A C 1
ATOM 1670 O O . GLU A 1 196 ? 28.832 7.433 1.725 1.00 55.59 196 GLU A O 1
ATOM 1675 N N . ILE A 1 197 ? 27.568 7.347 -0.133 1.00 58.44 197 ILE A N 1
ATOM 1676 C CA . ILE A 1 197 ? 26.312 7.544 0.572 1.00 58.44 197 ILE A CA 1
ATOM 1677 C C . ILE A 1 197 ? 25.827 6.135 0.888 1.00 58.44 197 ILE A C 1
ATOM 1679 O O . ILE A 1 197 ? 25.246 5.473 0.032 1.00 58.44 197 ILE A O 1
ATOM 1683 N N . ASN A 1 198 ? 26.161 5.656 2.085 1.00 42.97 198 ASN A N 1
ATOM 1684 C CA . ASN A 1 198 ? 25.638 4.388 2.575 1.00 42.97 198 ASN A CA 1
ATOM 1685 C C . ASN A 1 198 ? 24.131 4.540 2.811 1.00 42.97 198 ASN A C 1
ATOM 1687 O O . ASN A 1 198 ? 23.707 5.534 3.407 1.00 42.97 198 ASN A O 1
ATOM 1691 N N . ASN A 1 199 ? 23.374 3.563 2.307 1.00 48.62 199 ASN A N 1
ATOM 1692 C CA . ASN A 1 199 ? 21.951 3.380 2.593 1.00 48.62 199 ASN A CA 1
ATOM 1693 C C . ASN A 1 199 ? 21.705 3.234 4.098 1.00 48.62 199 ASN A C 1
ATOM 1695 O O . ASN A 1 199 ? 22.518 2.536 4.749 1.00 48.62 199 ASN A O 1
#